Protein AF-A0A7X7SIJ4-F1 (afdb_monomer_lite)

pLDDT: mean 72.09, std 16.84, range [26.33, 94.62]

Foldseek 3Di:
DVVVVVQVVLVVVVVVLVVLQPPVPVPVPPPDPPCDFLLNLCVCVALVNLLVVLLVQCCVVPNRVVSCVLCVQLSVLSVQLVVCVVVVNPVSNVVSVVSNVLSSLVSSCVRCDQVSLVVLLVSLVVSLVVLCVLLVVLVVVVFPCVVLNVLSVVLVVLSPPPDPGSSSSSVSSNVSSVSRVVSRVVSLLRPQLQALVRLLVVLLVVCCVPVNDVRSVVLVVVLVVLVVQLVVCVVVVNPVSNVVSVVVSSLSSLVSSCVRCDLVNLVVSLVSLVVLLVVLVPQPCVVLSVQLVVLSVQLVVCSVVVNSSSSNVSSNVSSVSSSVSSVVVD

Secondary structure (DSSP, 8-state):
-TTHHHHHHHHHHHHHHHHSS--TTTSSS-S---SSSHHHHHGGGSHHHHHHHHHHHHHHHHHHHHHHHHTHHHHHHHHHHHHHHHTT-HHHHHHHHHHHHHHHHHHHHHHH-HHHHHHHHHHHHHHHHHHHHHHHHHHHTT---HHHHHHHHHHHHHHHS---SHHHHHHHHHHHHHHHHHHHHHHHHHS-PPPHHHHHHHHHHHHHHHH-HHHHHHHHHHHHHHHHHHHHHHHTT-HHHHHHHHHHHHHHHHHHHHHHHHHHHHHHHHHHHHHHHHHTTT-S-HHHHHHHHHHHHHHHHHHHTT-HHHHHHHHHHHHHHHHHHHHH--

Structure (mmCIF, N/CA/C/O backbone):
data_AF-A0A7X7SIJ4-F1
#
_entry.id   AF-A0A7X7SIJ4-F1
#
loop_
_atom_site.group_PDB
_atom_site.id
_atom_site.type_symbol
_atom_site.label_atom_id
_atom_site.label_alt_id
_atom_site.label_comp_id
_atom_site.label_asym_id
_atom_site.label_entity_id
_atom_site.label_seq_id
_atom_site.pdbx_PDB_ins_code
_atom_site.Cartn_x
_atom_site.Cartn_y
_atom_site.Cartn_z
_atom_site.occupancy
_atom_site.B_iso_or_equiv
_atom_site.auth_seq_id
_atom_site.auth_comp_id
_atom_site.auth_asym_id
_atom_site.auth_atom_id
_atom_site.pdbx_PDB_model_num
ATOM 1 N N . MET A 1 1 ? 40.123 -22.630 -24.696 1.00 41.38 1 MET A N 1
ATOM 2 C CA . MET A 1 1 ? 40.641 -21.557 -23.807 1.00 41.38 1 MET A CA 1
ATOM 3 C C . MET A 1 1 ? 40.491 -20.128 -24.349 1.00 41.38 1 MET A C 1
ATOM 5 O O . MET A 1 1 ? 40.208 -19.247 -23.551 1.00 41.38 1 MET A O 1
ATOM 9 N N . ARG A 1 2 ? 40.590 -19.868 -25.665 1.00 40.94 2 ARG A N 1
ATOM 10 C CA . ARG A 1 2 ? 40.534 -18.497 -26.232 1.00 40.94 2 ARG A CA 1
ATOM 11 C C . ARG A 1 2 ? 39.147 -17.810 -26.243 1.00 40.94 2 ARG A C 1
ATOM 13 O O . ARG A 1 2 ? 39.093 -16.595 -26.388 1.00 40.94 2 ARG A O 1
ATOM 20 N N . LEU A 1 3 ? 38.041 -18.547 -26.062 1.00 36.03 3 LEU A N 1
ATOM 21 C CA . LEU A 1 3 ? 36.678 -17.976 -26.007 1.00 36.03 3 LEU A CA 1
ATOM 22 C C . LEU A 1 3 ? 36.341 -17.375 -24.625 1.00 36.03 3 LEU A C 1
ATOM 24 O O . LEU A 1 3 ? 35.829 -16.264 -24.538 1.00 36.03 3 LEU A O 1
ATOM 28 N N . ARG A 1 4 ? 36.712 -18.071 -23.536 1.00 33.09 4 ARG A N 1
ATOM 29 C CA . ARG A 1 4 ? 36.513 -17.615 -22.142 1.00 33.09 4 ARG A CA 1
ATOM 30 C C . ARG A 1 4 ? 37.282 -16.323 -21.828 1.00 33.09 4 ARG A C 1
ATOM 32 O O . ARG A 1 4 ? 36.757 -15.466 -21.132 1.00 33.09 4 ARG A O 1
ATOM 39 N N . GLN A 1 5 ? 38.477 -16.150 -22.400 1.00 40.09 5 GLN A N 1
ATOM 40 C CA . GLN A 1 5 ? 39.297 -14.939 -22.230 1.00 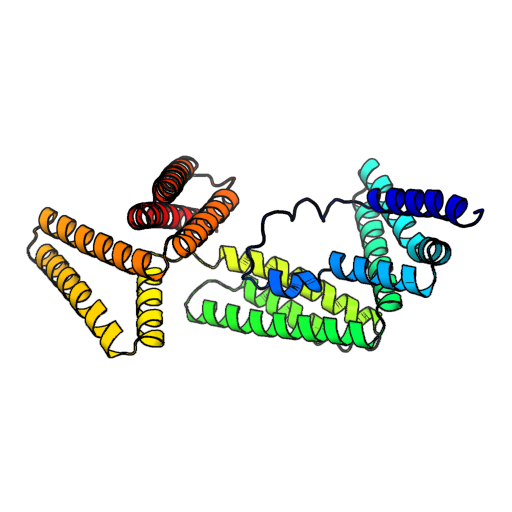40.09 5 GLN A CA 1
ATOM 41 C C . GLN A 1 5 ? 38.761 -13.706 -22.980 1.00 40.09 5 GLN A C 1
ATOM 43 O O . GLN A 1 5 ? 39.117 -12.590 -22.624 1.00 40.09 5 GLN A O 1
ATOM 48 N N . ARG A 1 6 ? 37.897 -13.881 -23.992 1.00 43.50 6 ARG A N 1
ATOM 49 C CA . ARG A 1 6 ? 37.259 -12.766 -24.722 1.00 43.50 6 ARG A CA 1
ATOM 50 C C . ARG A 1 6 ? 35.884 -12.389 -24.167 1.00 43.50 6 ARG A C 1
ATOM 52 O O . ARG A 1 6 ? 35.478 -11.245 -24.312 1.00 43.50 6 ARG A O 1
ATOM 59 N N . LEU A 1 7 ? 35.189 -13.332 -23.527 1.00 38.84 7 LEU A N 1
ATOM 60 C CA . LEU A 1 7 ? 33.866 -13.122 -22.926 1.00 38.84 7 LEU A CA 1
ATOM 61 C C . LEU A 1 7 ? 33.923 -12.343 -21.608 1.00 38.84 7 LEU A C 1
ATOM 63 O O . LEU A 1 7 ? 33.097 -11.467 -21.396 1.00 38.84 7 LEU A O 1
ATOM 67 N N . LEU A 1 8 ? 34.913 -12.616 -20.756 1.00 40.06 8 LEU A N 1
ATOM 68 C CA . LEU A 1 8 ? 35.084 -11.944 -19.461 1.00 40.06 8 LEU A CA 1
ATOM 69 C C . LEU A 1 8 ? 35.227 -10.413 -19.551 1.00 40.06 8 LEU A C 1
ATOM 71 O O . LEU A 1 8 ? 34.481 -9.727 -18.860 1.00 40.06 8 LEU A O 1
ATOM 75 N N . PRO A 1 9 ? 36.100 -9.842 -20.402 1.00 40.56 9 PRO A N 1
ATOM 76 C CA . PRO A 1 9 ? 36.201 -8.388 -20.529 1.00 40.56 9 PRO A CA 1
ATOM 77 C C . PRO A 1 9 ? 34.971 -7.759 -21.202 1.00 40.56 9 PRO A C 1
ATOM 79 O O . PRO A 1 9 ? 34.642 -6.619 -20.907 1.00 40.56 9 PRO A O 1
ATOM 82 N N . LEU A 1 10 ? 34.259 -8.497 -22.063 1.00 38.75 10 LEU A N 1
ATOM 83 C CA . LEU A 1 10 ? 33.016 -8.039 -22.701 1.00 38.75 10 LEU A CA 1
ATOM 84 C C . LEU A 1 10 ? 31.844 -8.017 -21.713 1.00 38.75 10 LEU A C 1
ATOM 86 O O . LEU A 1 10 ? 31.070 -7.069 -21.718 1.00 38.75 10 LEU A O 1
ATOM 90 N N . LEU A 1 11 ? 31.747 -9.022 -20.840 1.00 37.97 11 LEU A N 1
ATOM 91 C CA . LEU A 1 11 ? 30.785 -9.072 -19.739 1.00 37.97 11 LEU A CA 1
ATOM 92 C C . LEU A 1 11 ? 31.112 -8.041 -18.655 1.00 37.97 11 LEU A C 1
ATOM 94 O O . LEU A 1 11 ? 30.198 -7.428 -18.125 1.00 37.97 11 LEU A O 1
ATOM 98 N N . ALA A 1 12 ? 32.394 -7.795 -18.368 1.00 37.69 12 ALA A N 1
ATOM 99 C CA . ALA A 1 12 ? 32.819 -6.741 -17.449 1.00 37.69 12 ALA A CA 1
ATOM 100 C C . ALA A 1 12 ? 32.564 -5.336 -18.022 1.00 37.69 12 ALA A C 1
ATOM 102 O O . ALA A 1 12 ? 32.110 -4.464 -17.295 1.00 37.69 12 ALA A O 1
ATOM 103 N N . ALA A 1 13 ? 32.782 -5.121 -19.324 1.00 38.28 13 ALA A N 1
ATOM 104 C CA . ALA A 1 13 ? 32.437 -3.870 -20.002 1.00 38.28 13 ALA A CA 1
ATOM 105 C C . ALA A 1 13 ? 30.918 -3.680 -20.141 1.00 38.28 13 ALA A C 1
ATOM 107 O O . ALA A 1 13 ? 30.435 -2.556 -20.052 1.00 38.28 13 ALA A O 1
ATOM 108 N N . PHE A 1 14 ? 30.160 -4.767 -20.322 1.00 37.88 14 PHE A N 1
ATOM 109 C CA . PHE A 1 14 ? 28.699 -4.757 -20.287 1.00 37.88 14 PHE A CA 1
ATOM 110 C C . PHE A 1 14 ? 28.188 -4.414 -18.886 1.00 37.88 14 PHE A C 1
ATOM 112 O O . PHE A 1 14 ? 27.374 -3.511 -18.751 1.00 37.88 14 PHE A O 1
ATOM 119 N N . ALA A 1 15 ? 28.716 -5.065 -17.848 1.00 36.91 15 ALA A N 1
ATOM 120 C CA . ALA A 1 15 ? 28.386 -4.790 -16.454 1.00 36.91 15 ALA A CA 1
ATOM 121 C C . ALA A 1 15 ? 28.779 -3.365 -16.040 1.00 36.91 15 ALA A C 1
ATOM 123 O O . ALA A 1 15 ? 27.976 -2.709 -15.399 1.00 36.91 15 ALA A O 1
ATOM 124 N N . ALA A 1 16 ? 29.940 -2.859 -16.472 1.00 36.03 16 ALA A N 1
ATOM 125 C CA . ALA A 1 16 ? 30.371 -1.479 -16.236 1.00 36.03 16 ALA A CA 1
ATOM 126 C C . ALA A 1 16 ? 29.477 -0.459 -16.967 1.00 36.03 16 ALA A C 1
ATOM 128 O O . ALA A 1 16 ? 29.036 0.526 -16.392 1.00 36.03 16 ALA A O 1
ATOM 129 N N . ALA A 1 17 ? 29.115 -0.727 -18.224 1.00 34.91 17 ALA A N 1
ATOM 130 C CA . ALA A 1 17 ? 28.181 0.120 -18.966 1.00 34.91 17 ALA A CA 1
ATOM 131 C C . ALA A 1 17 ? 26.736 0.036 -18.441 1.00 34.91 17 ALA A C 1
ATOM 133 O O . ALA A 1 17 ? 25.960 0.960 -18.671 1.00 34.91 17 ALA A O 1
ATOM 134 N N . CYS A 1 18 ? 26.374 -1.061 -17.764 1.00 32.94 18 CYS A N 1
ATOM 135 C CA . CYS A 1 18 ? 25.087 -1.238 -17.090 1.00 32.94 18 CYS A CA 1
ATOM 136 C C . CYS A 1 18 ? 25.087 -0.689 -15.656 1.00 32.94 18 CYS A C 1
ATOM 138 O O . CYS A 1 18 ? 24.027 -0.299 -15.184 1.00 32.94 18 CYS A O 1
ATOM 140 N N . SER A 1 19 ? 26.241 -0.609 -14.986 1.00 34.31 19 SER A N 1
ATOM 141 C CA . SER A 1 19 ? 26.414 0.119 -13.721 1.00 34.31 19 SER A CA 1
ATOM 142 C C . SER A 1 19 ? 26.524 1.632 -13.928 1.00 34.31 19 SER A C 1
ATOM 144 O O . SER A 1 19 ? 26.305 2.383 -12.988 1.00 34.31 19 SER A O 1
ATOM 146 N N . ASP A 1 20 ? 26.846 2.065 -15.154 1.00 33.62 20 ASP A N 1
ATOM 147 C CA . ASP A 1 20 ? 26.890 3.469 -15.590 1.00 33.62 20 ASP A CA 1
ATOM 148 C C . ASP A 1 20 ? 25.586 3.946 -16.268 1.00 33.62 20 ASP A C 1
ATOM 150 O O . ASP A 1 20 ? 25.494 5.102 -16.707 1.00 33.62 20 ASP A O 1
ATOM 154 N N . LEU A 1 21 ? 24.580 3.069 -16.391 1.00 32.16 21 LEU A N 1
ATOM 155 C CA . LEU A 1 21 ? 23.186 3.500 -16.522 1.00 32.16 21 LEU A CA 1
ATOM 156 C C . LEU A 1 21 ? 22.817 4.186 -15.203 1.00 32.16 21 LEU A C 1
ATOM 158 O O . LEU A 1 21 ? 23.271 3.716 -14.164 1.00 32.16 21 LEU A O 1
ATOM 162 N N . PRO A 1 22 ? 22.037 5.279 -15.208 1.00 31.81 22 PRO A N 1
ATOM 163 C CA . PRO A 1 22 ? 21.640 5.920 -13.965 1.00 31.81 22 PRO A CA 1
ATOM 164 C C . PRO A 1 22 ? 20.982 4.878 -13.052 1.00 31.81 22 PRO A C 1
ATOM 166 O O . PRO A 1 22 ? 19.865 4.428 -13.296 1.00 31.81 22 PRO A O 1
ATOM 169 N N . THR A 1 23 ? 21.700 4.498 -11.996 1.00 33.31 23 THR A N 1
ATOM 170 C CA . THR A 1 23 ? 21.179 3.803 -10.817 1.00 33.31 23 THR A CA 1
ATOM 171 C C . THR A 1 23 ? 20.214 4.694 -10.025 1.00 33.31 23 THR A C 1
ATOM 173 O O . THR A 1 23 ? 19.548 4.220 -9.107 1.00 33.31 23 THR A O 1
ATOM 176 N N . ASP A 1 24 ? 20.028 5.947 -10.451 1.00 31.66 24 ASP A N 1
ATOM 177 C CA . ASP A 1 24 ? 19.045 6.907 -9.948 1.00 31.66 24 ASP A CA 1
ATOM 178 C C . ASP A 1 24 ? 17.610 6.591 -10.399 1.00 31.66 24 ASP A C 1
ATOM 180 O O . ASP A 1 24 ? 16.975 7.388 -11.075 1.00 31.66 24 ASP A O 1
ATOM 184 N N . VAL A 1 25 ? 17.115 5.412 -10.015 1.00 31.23 25 VAL A N 1
ATOM 185 C CA . VAL A 1 25 ? 15.735 5.163 -9.529 1.00 31.23 25 VAL A CA 1
ATOM 186 C C . VAL A 1 25 ? 15.724 3.887 -8.660 1.00 31.23 25 VAL A C 1
ATOM 188 O O . VAL A 1 25 ? 14.848 3.707 -7.819 1.00 31.23 25 VAL A O 1
ATOM 191 N N . ALA A 1 26 ? 16.704 2.988 -8.827 1.00 28.91 26 ALA A N 1
ATOM 192 C CA . ALA A 1 26 ? 16.722 1.692 -8.148 1.00 28.91 26 ALA A CA 1
ATOM 193 C C . ALA A 1 26 ? 17.114 1.771 -6.658 1.00 28.91 26 ALA A C 1
ATOM 195 O O . ALA A 1 26 ? 16.605 0.976 -5.872 1.00 28.91 26 ALA A O 1
ATOM 196 N N . ASP A 1 27 ? 17.934 2.747 -6.250 1.00 26.78 27 ASP A N 1
ATOM 197 C CA . ASP A 1 27 ? 18.495 2.784 -4.886 1.00 26.78 27 ASP A CA 1
ATOM 198 C C . ASP A 1 27 ? 17.770 3.718 -3.897 1.00 26.78 27 ASP A C 1
ATOM 200 O O . ASP A 1 27 ? 18.060 3.690 -2.702 1.00 26.78 27 ASP A O 1
ATOM 204 N N . THR A 1 28 ? 16.758 4.481 -4.324 1.00 26.81 28 THR A N 1
ATOM 205 C CA . THR A 1 28 ? 15.907 5.282 -3.411 1.00 26.81 28 THR A CA 1
ATOM 206 C C . THR A 1 28 ? 14.541 4.663 -3.110 1.00 26.81 28 THR A C 1
ATOM 208 O O . THR A 1 28 ? 13.842 5.145 -2.221 1.00 26.81 28 THR A O 1
ATOM 211 N N . VAL A 1 29 ? 14.181 3.549 -3.757 1.00 29.44 29 VAL A N 1
ATOM 212 C CA . VAL A 1 29 ? 12.958 2.773 -3.444 1.00 29.44 29 VAL A CA 1
ATOM 213 C C . VAL A 1 29 ? 13.276 1.513 -2.619 1.00 29.44 29 VAL A C 1
ATOM 215 O O . VAL A 1 29 ? 12.392 0.748 -2.241 1.00 29.44 29 VAL A O 1
ATOM 218 N N . GLY A 1 30 ? 14.541 1.336 -2.224 1.00 27.05 30 GLY A N 1
ATOM 219 C CA . GLY A 1 30 ? 14.985 0.360 -1.227 1.00 27.05 30 GLY A CA 1
ATOM 220 C C . GLY A 1 30 ? 14.586 0.727 0.207 1.00 27.05 30 GLY A C 1
ATOM 221 O O . GLY A 1 30 ? 15.417 0.705 1.107 1.00 27.05 30 GLY A O 1
ATOM 222 N N . LEU A 1 31 ? 13.321 1.070 0.443 1.00 26.33 31 LEU A N 1
ATOM 223 C CA . LEU A 1 31 ? 12.729 1.097 1.776 1.00 26.33 31 LEU A CA 1
ATOM 224 C C . LEU A 1 31 ? 11.660 0.019 1.800 1.00 26.33 31 LEU A C 1
ATOM 226 O O . LEU A 1 31 ? 10.563 0.240 1.301 1.00 26.33 31 LEU A O 1
ATOM 230 N N . HIS A 1 32 ? 12.044 -1.148 2.329 1.00 29.19 32 HIS A N 1
ATOM 231 C CA . HIS A 1 32 ? 11.192 -2.272 2.721 1.00 29.19 32 HIS A CA 1
ATOM 232 C C . HIS A 1 32 ? 9.709 -2.083 2.377 1.00 29.19 32 HIS A C 1
ATOM 234 O O . HIS A 1 32 ? 8.914 -1.649 3.210 1.00 29.19 32 HIS A O 1
ATOM 240 N N . ALA A 1 33 ? 9.343 -2.427 1.139 1.00 31.83 33 ALA A N 1
ATOM 241 C CA . ALA A 1 33 ? 7.963 -2.731 0.818 1.00 31.83 33 ALA A CA 1
ATOM 242 C C . ALA A 1 33 ? 7.620 -3.984 1.626 1.00 31.83 33 ALA A C 1
ATOM 244 O O . ALA A 1 33 ? 7.992 -5.100 1.268 1.00 31.83 33 ALA A O 1
ATOM 245 N N . THR A 1 34 ? 6.999 -3.777 2.784 1.00 33.38 34 THR A N 1
ATOM 246 C CA . THR A 1 34 ? 6.314 -4.830 3.519 1.00 33.38 34 THR A CA 1
ATOM 247 C C . THR A 1 34 ? 5.429 -5.587 2.532 1.00 33.38 34 THR A C 1
ATOM 249 O O . THR A 1 34 ? 4.756 -4.987 1.696 1.00 33.38 34 THR A O 1
ATOM 252 N N . GLU A 1 35 ? 5.484 -6.915 2.597 1.00 38.94 35 GLU A N 1
ATOM 253 C CA . GLU A 1 35 ? 4.996 -7.898 1.613 1.00 38.94 35 GLU A CA 1
ATOM 254 C C . GLU A 1 35 ? 3.461 -7.907 1.396 1.00 38.94 35 GLU A C 1
ATOM 256 O O . GLU A 1 35 ? 2.878 -8.900 0.973 1.00 38.94 35 GLU A O 1
ATOM 261 N N . THR A 1 36 ? 2.765 -6.810 1.696 1.00 40.72 36 THR A N 1
ATOM 262 C CA . THR A 1 36 ? 1.303 -6.707 1.733 1.00 40.72 36 THR A CA 1
ATOM 263 C C . THR A 1 36 ? 0.840 -5.347 1.180 1.00 40.72 36 THR A C 1
ATOM 265 O O . THR A 1 36 ? 0.464 -4.448 1.921 1.00 40.72 36 THR A O 1
ATOM 268 N N . GLY A 1 37 ? 0.871 -5.165 -0.147 1.00 48.44 37 GLY A N 1
ATOM 269 C CA . GLY A 1 37 ? 0.407 -3.930 -0.809 1.00 48.44 37 GLY A CA 1
ATOM 270 C C . GLY A 1 37 ? 0.210 -4.082 -2.322 1.00 48.44 37 GLY A C 1
ATOM 271 O O . GLY A 1 37 ? 0.669 -5.071 -2.897 1.00 48.44 37 GLY A O 1
ATOM 272 N N . LEU A 1 38 ? -0.458 -3.118 -2.976 1.00 53.22 38 LEU A N 1
ATOM 273 C CA . LEU A 1 38 ? -0.642 -3.128 -4.441 1.00 53.22 38 LEU A CA 1
ATOM 274 C C . LEU A 1 38 ? 0.720 -3.061 -5.148 1.00 53.22 38 LEU A C 1
ATOM 276 O O . LEU A 1 38 ? 0.948 -3.791 -6.109 1.00 53.22 38 LEU A O 1
ATOM 280 N N . SER A 1 39 ? 1.664 -2.294 -4.593 1.00 52.69 39 SER A N 1
ATOM 281 C CA . SER A 1 39 ? 3.040 -2.200 -5.100 1.00 52.69 39 SER A CA 1
ATOM 282 C C . SER A 1 39 ? 3.784 -3.546 -5.053 1.00 52.69 39 SER A C 1
ATOM 284 O O . SER A 1 39 ? 4.469 -3.911 -6.004 1.00 52.69 39 SER A O 1
ATOM 286 N N . ALA A 1 40 ? 3.569 -4.379 -4.025 1.00 58.72 40 ALA A N 1
ATOM 287 C CA . ALA A 1 40 ? 4.184 -5.712 -3.951 1.00 58.72 40 ALA A CA 1
ATOM 288 C C . ALA A 1 40 ? 3.663 -6.672 -5.041 1.00 58.72 40 ALA A C 1
ATOM 290 O O . ALA A 1 40 ? 4.405 -7.536 -5.508 1.00 58.72 40 ALA A O 1
ATOM 291 N N . ARG A 1 41 ? 2.404 -6.511 -5.477 1.00 60.38 41 ARG A N 1
ATOM 292 C CA . ARG A 1 41 ? 1.806 -7.319 -6.557 1.00 60.38 41 ARG A CA 1
ATOM 293 C C . ARG A 1 41 ? 2.300 -6.909 -7.938 1.00 60.38 41 ARG A C 1
ATOM 295 O O . ARG A 1 41 ? 2.357 -7.749 -8.831 1.00 60.38 41 ARG A O 1
ATOM 302 N N . VAL A 1 42 ? 2.663 -5.638 -8.103 1.00 61.34 42 VAL A N 1
ATOM 303 C CA . VAL A 1 42 ? 3.150 -5.088 -9.373 1.00 61.34 42 VAL A CA 1
ATOM 304 C C . VAL A 1 42 ? 4.681 -5.090 -9.453 1.00 61.34 42 VAL A C 1
ATOM 306 O O . VAL A 1 42 ? 5.224 -5.056 -10.549 1.00 61.34 42 VAL A O 1
ATOM 309 N N . ALA A 1 43 ? 5.394 -5.249 -8.333 1.00 61.31 43 ALA A N 1
ATOM 310 C CA . ALA A 1 43 ? 6.858 -5.293 -8.277 1.00 61.31 43 ALA A CA 1
ATOM 311 C C . ALA A 1 43 ? 7.524 -6.286 -9.260 1.00 61.31 43 ALA A C 1
ATOM 313 O O . ALA A 1 43 ? 8.527 -5.910 -9.872 1.00 61.31 43 ALA A O 1
ATOM 314 N N . PRO A 1 44 ? 6.995 -7.508 -9.500 1.00 62.00 44 PRO A N 1
ATOM 315 C CA . PRO A 1 44 ? 7.530 -8.407 -10.531 1.00 62.00 44 PRO A CA 1
ATOM 316 C C . PRO A 1 44 ? 7.380 -7.869 -11.963 1.00 62.00 44 PRO A C 1
ATOM 318 O O . PRO A 1 44 ? 8.129 -8.261 -12.852 1.00 62.00 44 PRO A O 1
ATOM 321 N N . TYR A 1 45 ? 6.425 -6.964 -12.176 1.00 69.69 45 TYR A N 1
ATOM 322 C CA . TYR A 1 45 ? 6.101 -6.324 -13.452 1.00 69.69 45 TYR A CA 1
ATOM 323 C C . TYR A 1 45 ? 6.607 -4.877 -13.526 1.00 69.69 45 TYR A C 1
ATOM 325 O O . TYR A 1 45 ? 6.328 -4.166 -14.491 1.00 69.69 45 TYR A O 1
ATOM 333 N N . ALA A 1 46 ? 7.367 -4.429 -12.523 1.00 69.25 46 ALA A N 1
ATOM 334 C CA . ALA A 1 46 ? 8.004 -3.127 -12.548 1.00 69.25 46 ALA A CA 1
ATOM 335 C C . ALA A 1 46 ? 8.983 -3.049 -13.725 1.00 69.25 46 ALA A C 1
ATOM 337 O O . ALA A 1 46 ? 9.644 -4.033 -14.081 1.00 69.25 46 ALA A O 1
ATOM 338 N N . ARG A 1 47 ? 9.139 -1.849 -14.297 1.00 71.94 47 ARG A N 1
ATOM 339 C CA . ARG A 1 47 ? 9.998 -1.617 -15.471 1.00 71.94 47 ARG A CA 1
ATOM 340 C C . ARG A 1 47 ? 11.411 -2.183 -15.289 1.00 71.94 47 ARG A C 1
ATOM 342 O O . ARG A 1 47 ? 11.964 -2.769 -16.212 1.00 71.94 47 ARG A O 1
ATOM 349 N N . SER A 1 48 ? 11.982 -2.068 -14.090 1.00 67.12 48 SER A N 1
ATOM 350 C CA . SER A 1 48 ? 13.320 -2.578 -13.757 1.00 67.12 48 SER A CA 1
ATOM 351 C C . SER A 1 48 ? 13.405 -4.108 -13.651 1.00 67.12 48 SER A C 1
ATOM 353 O O . SER A 1 48 ? 14.461 -4.686 -13.920 1.00 67.12 48 SER A O 1
ATOM 355 N N . ALA A 1 49 ? 12.325 -4.784 -13.251 1.00 70.81 49 ALA A N 1
ATOM 356 C CA . ALA A 1 49 ? 12.250 -6.242 -13.205 1.00 70.81 49 ALA A CA 1
ATOM 357 C C . ALA A 1 49 ? 12.124 -6.814 -14.622 1.00 70.81 49 ALA A C 1
ATOM 359 O O . ALA A 1 49 ? 12.949 -7.631 -15.030 1.00 70.81 49 ALA A O 1
ATOM 360 N N . LEU A 1 50 ? 11.186 -6.283 -15.410 1.00 75.00 50 LEU A N 1
ATOM 361 C CA . LEU A 1 50 ? 10.968 -6.707 -16.794 1.00 75.00 50 LEU A CA 1
ATOM 362 C C . LEU A 1 50 ? 12.159 -6.383 -17.706 1.00 75.00 50 LEU A C 1
ATOM 364 O O . LEU A 1 50 ? 12.479 -7.153 -18.607 1.00 75.00 50 LEU A O 1
ATOM 368 N N . PHE A 1 51 ? 12.866 -5.278 -17.459 1.00 80.25 51 PHE A N 1
ATOM 369 C CA . PHE A 1 51 ? 14.084 -4.960 -18.203 1.00 80.25 51 PHE A CA 1
ATOM 370 C C . PHE A 1 51 ? 15.227 -5.947 -17.920 1.00 80.25 51 PHE A C 1
ATOM 372 O O . PHE A 1 51 ? 15.964 -6.304 -18.840 1.00 80.25 51 PHE A O 1
ATOM 379 N N . ARG A 1 52 ? 15.364 -6.431 -16.677 1.00 76.44 52 ARG A N 1
ATOM 380 C CA . ARG A 1 52 ? 16.325 -7.499 -16.348 1.00 76.44 52 ARG A CA 1
ATOM 381 C C . ARG A 1 52 ? 15.949 -8.814 -17.020 1.00 76.44 52 ARG A C 1
ATOM 383 O O . ARG A 1 52 ? 16.803 -9.413 -17.662 1.00 76.44 52 ARG A O 1
ATOM 390 N N . GLU A 1 53 ? 14.675 -9.196 -16.956 1.00 81.50 53 GLU A N 1
ATOM 391 C CA . GLU A 1 53 ? 14.152 -10.377 -17.656 1.00 81.50 53 GLU A CA 1
ATOM 392 C C . GLU A 1 53 ? 14.450 -10.309 -19.167 1.00 81.50 53 GLU A C 1
ATOM 394 O O . GLU A 1 53 ? 14.966 -11.262 -19.748 1.00 81.50 53 GLU A O 1
ATOM 399 N N . ALA A 1 54 ? 14.229 -9.147 -19.790 1.00 82.19 54 ALA A N 1
ATOM 400 C CA . ALA A 1 54 ? 14.544 -8.897 -21.196 1.00 82.19 54 ALA A CA 1
ATOM 401 C C . ALA A 1 54 ? 16.049 -9.013 -21.515 1.00 82.19 54 ALA A C 1
ATOM 403 O O . ALA A 1 54 ? 16.430 -9.584 -22.540 1.00 82.19 54 ALA A O 1
ATOM 404 N N . ILE A 1 55 ? 16.920 -8.484 -20.646 1.00 80.69 55 ILE A N 1
ATOM 405 C CA . ILE A 1 55 ? 18.376 -8.636 -20.778 1.00 80.69 55 ILE A CA 1
ATOM 406 C C . ILE A 1 55 ? 18.765 -10.113 -20.728 1.00 80.69 55 ILE A C 1
ATOM 408 O O . ILE A 1 55 ? 19.510 -10.565 -21.598 1.00 80.69 55 ILE A O 1
ATOM 412 N N . ASP A 1 56 ? 18.254 -10.858 -19.750 1.00 78.75 56 ASP A N 1
ATOM 413 C CA . ASP A 1 56 ? 18.584 -12.269 -19.553 1.00 78.75 56 ASP A CA 1
ATOM 414 C C . ASP A 1 56 ? 18.099 -13.129 -20.728 1.00 78.75 56 ASP A C 1
ATOM 416 O O . ASP A 1 56 ? 18.843 -13.981 -21.224 1.00 78.75 56 ASP A O 1
ATOM 420 N N . ALA A 1 57 ? 16.901 -12.846 -21.249 1.00 84.38 57 ALA A N 1
ATOM 421 C CA . ALA A 1 57 ? 16.351 -13.509 -22.427 1.00 84.38 57 ALA A CA 1
ATOM 422 C C . ALA A 1 57 ? 17.239 -13.310 -23.668 1.00 84.38 57 ALA A C 1
ATOM 424 O O . ALA A 1 57 ? 17.615 -14.279 -24.334 1.00 84.38 57 ALA A O 1
ATOM 425 N N . VAL A 1 58 ? 17.655 -12.071 -23.956 1.00 84.00 58 VAL A N 1
ATOM 426 C CA . VAL A 1 58 ? 18.530 -11.772 -25.105 1.00 84.00 58 VAL A CA 1
ATOM 427 C C . VAL A 1 58 ? 19.952 -12.294 -24.878 1.00 84.00 58 VAL A C 1
ATOM 429 O O . VAL A 1 58 ? 20.576 -12.795 -25.815 1.00 84.00 58 VAL A O 1
ATOM 432 N N . MET A 1 59 ? 20.472 -12.237 -23.646 1.00 81.00 59 MET A N 1
ATOM 433 C CA . MET A 1 59 ? 21.755 -12.854 -23.288 1.00 81.00 59 MET A CA 1
ATOM 434 C C . MET A 1 59 ? 21.764 -14.348 -23.601 1.00 81.00 59 MET A C 1
ATOM 436 O O . MET A 1 59 ? 22.745 -14.843 -24.159 1.00 81.00 59 MET A O 1
ATOM 440 N N . ALA A 1 60 ? 20.690 -15.056 -23.249 1.00 83.12 60 ALA A N 1
ATOM 441 C CA . ALA A 1 60 ? 20.560 -16.488 -23.473 1.00 83.12 60 ALA A CA 1
ATOM 442 C C . ALA A 1 60 ? 20.355 -16.835 -24.958 1.00 83.12 60 ALA A C 1
ATOM 444 O O . ALA A 1 60 ? 20.954 -17.793 -25.444 1.00 83.12 60 ALA A O 1
ATOM 445 N N . ALA A 1 61 ? 19.542 -16.056 -25.678 1.00 88.69 61 ALA A N 1
ATOM 446 C CA . ALA A 1 61 ? 19.173 -16.344 -27.065 1.00 88.69 61 ALA A CA 1
ATOM 447 C C . ALA A 1 61 ? 20.229 -15.902 -28.095 1.00 88.69 61 ALA A C 1
ATOM 449 O O . ALA A 1 61 ? 20.508 -16.620 -29.053 1.00 88.69 61 ALA A O 1
ATOM 450 N N . GLU A 1 62 ? 20.821 -14.720 -27.915 1.00 87.00 62 GLU A N 1
ATOM 451 C CA . GLU A 1 62 ? 21.660 -14.060 -28.928 1.00 87.00 62 GLU A CA 1
ATOM 452 C C . GLU A 1 62 ? 23.103 -13.817 -28.463 1.00 87.00 62 GLU A C 1
ATOM 454 O O . GLU A 1 62 ? 24.002 -13.547 -29.267 1.00 87.00 62 GLU A O 1
ATOM 459 N N . GLY A 1 63 ? 23.351 -13.925 -27.160 1.00 82.69 63 GLY A N 1
ATOM 460 C CA . GLY A 1 63 ? 24.665 -13.720 -26.576 1.00 82.69 63 GLY A CA 1
ATOM 461 C C . GLY A 1 63 ? 25.089 -12.245 -26.456 1.00 82.69 63 GLY A C 1
ATOM 462 O O . GLY A 1 63 ? 24.445 -11.317 -26.956 1.00 82.69 63 GLY A O 1
ATOM 463 N N . PRO A 1 64 ? 26.236 -11.997 -25.799 1.00 75.81 64 PRO A N 1
ATOM 464 C CA . PRO A 1 64 ? 26.610 -10.667 -25.311 1.00 75.81 64 PRO A CA 1
ATOM 465 C C . PRO A 1 64 ? 26.907 -9.643 -26.410 1.00 75.81 64 PRO A C 1
ATOM 467 O O . PRO A 1 64 ? 26.708 -8.447 -26.216 1.00 75.81 64 PRO A O 1
ATOM 470 N N . GLN A 1 65 ? 27.394 -10.081 -27.576 1.00 78.94 65 GLN A N 1
ATOM 471 C CA . GLN A 1 65 ? 27.725 -9.161 -28.671 1.00 78.94 65 GLN A CA 1
ATOM 472 C C . GLN A 1 65 ? 26.473 -8.551 -29.303 1.00 78.94 65 GLN A C 1
ATOM 474 O O . GLN A 1 65 ? 26.459 -7.360 -29.622 1.00 78.94 65 GLN A O 1
ATOM 479 N N . LEU A 1 66 ? 25.430 -9.361 -29.490 1.00 80.19 66 LEU A N 1
ATOM 480 C CA . LEU A 1 66 ? 24.160 -8.901 -30.035 1.00 80.19 66 LEU A CA 1
ATOM 481 C C . LEU A 1 66 ? 23.392 -8.082 -29.000 1.00 80.19 66 LEU A C 1
ATOM 483 O O . LEU A 1 66 ? 22.917 -7.000 -29.344 1.00 80.19 66 LEU A O 1
ATOM 487 N N . LEU A 1 67 ? 23.400 -8.487 -27.726 1.00 77.62 67 LEU A N 1
ATOM 488 C CA . LEU A 1 67 ? 22.851 -7.661 -26.650 1.00 77.62 67 LEU A CA 1
ATOM 489 C C . LEU A 1 67 ? 23.498 -6.269 -26.597 1.00 77.62 67 LEU A C 1
ATOM 491 O O . LEU A 1 67 ? 22.796 -5.263 -26.509 1.00 77.62 67 LEU A O 1
ATOM 495 N N . TRP A 1 68 ? 24.830 -6.187 -26.693 1.00 80.00 68 TRP A N 1
ATOM 496 C CA . TRP A 1 68 ? 25.546 -4.908 -26.698 1.00 80.00 68 TRP A CA 1
ATOM 497 C C . TRP A 1 68 ? 25.114 -3.991 -27.845 1.00 80.00 68 TRP A C 1
ATOM 499 O O . TRP A 1 68 ? 24.992 -2.777 -27.666 1.00 80.00 68 TRP A O 1
ATOM 509 N N . ARG A 1 69 ? 24.884 -4.561 -29.033 1.00 83.00 69 ARG A N 1
ATOM 510 C CA . ARG A 1 69 ? 24.395 -3.808 -30.194 1.00 83.00 69 ARG A CA 1
ATOM 511 C C . ARG A 1 69 ? 22.958 -3.343 -29.984 1.00 83.00 69 ARG A C 1
ATOM 513 O O . ARG A 1 69 ? 22.670 -2.178 -30.232 1.00 83.00 69 ARG A O 1
ATOM 520 N N . ARG A 1 70 ? 22.081 -4.216 -29.484 1.00 82.62 70 ARG A N 1
ATOM 521 C CA . ARG A 1 70 ? 20.660 -3.903 -29.264 1.00 82.62 70 ARG A CA 1
ATOM 522 C C . ARG A 1 70 ? 20.431 -2.864 -28.174 1.00 82.62 70 ARG A C 1
ATOM 524 O O . ARG A 1 70 ? 19.534 -2.046 -28.302 1.00 82.62 70 ARG A O 1
ATOM 531 N N . THR A 1 71 ? 21.276 -2.841 -27.148 1.00 84.88 71 THR A N 1
ATOM 532 C CA . THR A 1 71 ? 21.218 -1.835 -26.076 1.00 84.88 71 THR A CA 1
ATOM 533 C C . THR A 1 71 ? 22.028 -0.571 -26.389 1.00 84.88 71 THR A C 1
ATOM 535 O O . THR A 1 71 ? 22.131 0.320 -25.547 1.00 84.88 71 THR A O 1
ATOM 538 N N . ALA A 1 72 ? 22.610 -0.439 -27.589 1.00 83.81 72 ALA A N 1
ATOM 539 C CA . ALA A 1 72 ? 23.350 0.765 -27.975 1.00 83.81 72 ALA A CA 1
ATOM 540 C C . ALA A 1 72 ? 22.511 2.058 -27.895 1.00 83.81 72 ALA A C 1
ATOM 542 O O . ALA A 1 72 ? 23.024 3.024 -27.327 1.00 83.81 72 ALA A O 1
ATOM 543 N N . PRO A 1 73 ? 21.240 2.097 -28.353 1.00 86.06 73 PRO A N 1
ATOM 544 C CA . PRO A 1 73 ? 20.399 3.288 -28.214 1.00 86.06 73 PRO A CA 1
ATOM 545 C C . PRO A 1 73 ? 20.217 3.718 -26.753 1.00 86.06 73 PRO A C 1
ATOM 547 O O . PRO A 1 73 ? 20.368 4.894 -26.435 1.00 86.06 73 PRO A O 1
ATOM 550 N N . LEU A 1 74 ? 20.004 2.765 -25.836 1.00 83.69 74 LEU A N 1
ATOM 551 C CA . LEU A 1 74 ? 19.853 3.045 -24.402 1.00 83.69 74 LEU A CA 1
ATOM 552 C C . LEU A 1 74 ? 21.072 3.765 -23.838 1.00 83.69 74 LEU A C 1
ATOM 554 O O . LEU A 1 74 ? 20.931 4.793 -23.179 1.00 83.69 74 LEU A O 1
ATOM 558 N N . ARG A 1 75 ? 22.267 3.256 -24.158 1.00 83.75 75 ARG A N 1
ATOM 559 C CA . ARG A 1 75 ? 23.541 3.828 -23.711 1.00 83.75 75 ARG A CA 1
ATOM 560 C C . ARG A 1 75 ? 23.758 5.235 -24.264 1.00 83.75 75 ARG A C 1
ATOM 562 O O . ARG A 1 75 ? 24.218 6.107 -23.528 1.00 83.75 75 ARG A O 1
ATOM 569 N N . VAL A 1 76 ? 23.400 5.468 -25.529 1.00 85.00 76 VAL A N 1
ATOM 570 C CA . VAL A 1 76 ? 23.478 6.796 -26.160 1.00 85.00 76 VAL A CA 1
ATOM 571 C C . VAL A 1 76 ? 22.550 7.780 -25.450 1.00 85.00 76 VAL A C 1
ATOM 573 O O . VAL A 1 76 ? 23.014 8.829 -25.010 1.00 85.00 76 VAL A O 1
ATOM 576 N N . HIS A 1 77 ? 21.276 7.433 -25.259 1.00 82.56 77 HIS A N 1
ATOM 577 C CA . HIS A 1 77 ? 20.308 8.330 -24.623 1.00 82.56 77 HIS A CA 1
ATOM 578 C C . HIS A 1 77 ? 20.643 8.613 -23.152 1.00 82.56 77 HIS A C 1
ATOM 580 O O . HIS A 1 77 ? 20.565 9.764 -22.725 1.00 82.56 77 HIS A O 1
ATOM 586 N N . SER A 1 78 ? 21.124 7.621 -22.393 1.00 75.69 78 SER A N 1
ATOM 587 C CA . SER A 1 78 ? 21.600 7.841 -21.018 1.00 75.69 78 SER A CA 1
ATOM 588 C C . SER A 1 78 ? 22.832 8.751 -20.956 1.00 75.69 78 SER A C 1
ATOM 590 O O . SER A 1 78 ? 22.971 9.546 -20.028 1.00 75.69 78 SER A O 1
ATOM 592 N N . ALA A 1 79 ? 23.746 8.664 -21.927 1.00 77.44 79 ALA A N 1
ATOM 593 C CA . ALA A 1 79 ? 24.878 9.587 -22.017 1.00 77.44 79 ALA A CA 1
ATOM 594 C C . ALA A 1 79 ? 24.420 11.010 -22.381 1.00 77.44 79 ALA A C 1
ATOM 596 O O . ALA A 1 79 ? 24.901 11.979 -21.795 1.00 77.44 79 ALA A O 1
ATOM 597 N N . SER A 1 80 ? 23.456 11.143 -23.298 1.00 78.62 80 SER A N 1
ATOM 598 C CA . SER A 1 80 ? 22.865 12.433 -23.671 1.00 78.62 80 SER A CA 1
ATOM 599 C C . SER A 1 80 ? 22.140 13.106 -22.504 1.00 78.62 80 SER A C 1
ATOM 601 O O . SER A 1 80 ? 22.335 14.302 -22.299 1.00 78.62 80 SER A O 1
ATOM 603 N N . ALA A 1 81 ? 21.374 12.350 -21.710 1.00 71.38 81 ALA A N 1
ATOM 604 C CA . ALA A 1 81 ? 20.690 12.863 -20.523 1.00 71.38 81 ALA A CA 1
ATOM 605 C C . ALA A 1 81 ? 21.690 13.403 -19.488 1.00 71.38 81 ALA A C 1
ATOM 607 O O . ALA A 1 81 ? 21.565 14.544 -19.048 1.00 71.38 81 ALA A O 1
ATOM 608 N N . ARG A 1 82 ? 22.754 12.643 -19.189 1.00 75.44 82 ARG 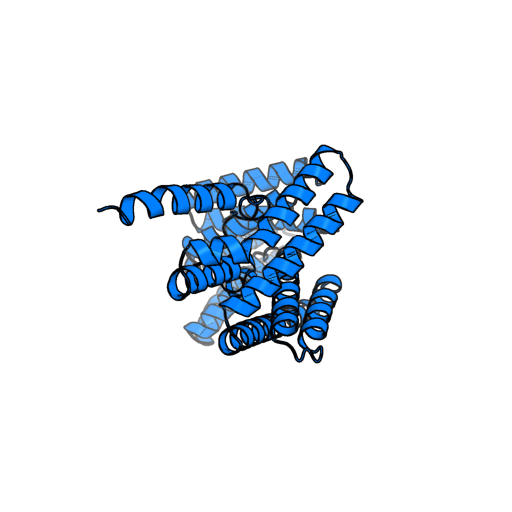A N 1
ATOM 609 C CA . ARG A 1 82 ? 23.827 13.080 -18.277 1.00 75.44 82 ARG A CA 1
ATOM 610 C C . ARG A 1 82 ? 24.564 14.319 -18.780 1.00 75.44 82 ARG A C 1
ATOM 612 O O . ARG A 1 82 ? 24.847 15.228 -18.008 1.00 75.44 82 ARG A O 1
ATOM 619 N N . ALA A 1 83 ? 24.860 14.381 -20.077 1.00 80.81 83 ALA A N 1
ATOM 620 C CA . ALA A 1 83 ? 25.510 15.547 -20.670 1.00 80.81 83 ALA A CA 1
ATOM 621 C C . ALA A 1 83 ? 24.618 16.799 -20.614 1.00 80.81 83 ALA A C 1
ATOM 623 O O . ALA A 1 83 ? 25.120 17.902 -20.413 1.00 80.81 83 ALA A O 1
ATOM 624 N N . ALA A 1 84 ? 23.303 16.647 -20.789 1.00 76.00 84 ALA A N 1
ATOM 625 C CA . ALA A 1 84 ? 22.345 17.736 -20.628 1.00 76.00 84 ALA A CA 1
ATOM 626 C C . ALA A 1 84 ? 22.238 18.193 -19.164 1.00 76.00 84 ALA A C 1
ATOM 628 O O . ALA A 1 84 ? 22.345 19.390 -18.900 1.00 76.00 84 ALA A O 1
ATOM 629 N N . GLN A 1 85 ? 22.158 17.251 -18.220 1.00 79.38 85 GLN A N 1
ATOM 630 C CA . GLN A 1 85 ? 22.154 17.524 -16.781 1.00 79.38 85 GLN A CA 1
ATOM 631 C C . GLN A 1 85 ? 23.419 18.275 -16.336 1.00 79.38 85 GLN A C 1
ATOM 633 O O . GLN A 1 85 ? 23.326 19.289 -15.651 1.00 79.38 85 GLN A O 1
ATOM 638 N N . ALA A 1 86 ? 24.603 17.843 -16.787 1.00 81.50 86 ALA A N 1
ATOM 639 C CA . ALA A 1 86 ? 25.875 18.504 -16.481 1.00 81.50 86 ALA A CA 1
ATOM 640 C C . ALA A 1 86 ? 25.957 19.946 -17.016 1.00 81.50 86 ALA A C 1
ATOM 642 O O . ALA A 1 86 ? 26.714 20.761 -16.493 1.00 81.50 86 ALA A O 1
ATOM 643 N N . ARG A 1 87 ? 25.175 20.267 -18.054 1.00 90.31 87 ARG A N 1
ATOM 644 C CA . ARG A 1 87 ? 25.055 21.616 -18.627 1.00 90.31 87 ARG A CA 1
ATOM 645 C C . ARG A 1 87 ? 23.902 22.431 -18.030 1.00 90.31 87 ARG A C 1
ATOM 647 O O . ARG A 1 87 ? 23.751 23.589 -18.404 1.00 90.31 87 ARG A O 1
ATOM 654 N N . GLY A 1 88 ? 23.097 21.851 -17.138 1.00 80.12 88 GLY A N 1
ATOM 655 C CA . GLY A 1 88 ? 21.902 22.491 -16.584 1.0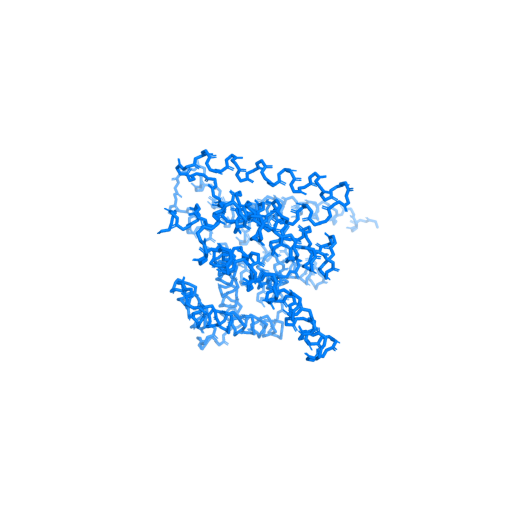0 80.12 88 GLY A CA 1
ATOM 656 C C . GLY A 1 88 ? 20.756 22.671 -17.590 1.00 80.12 88 GLY A C 1
ATOM 657 O O . GLY A 1 88 ? 19.865 23.482 -17.352 1.00 80.12 88 GLY A O 1
ATOM 658 N N . ASP A 1 89 ? 20.765 21.942 -18.710 1.00 91.06 89 ASP A N 1
ATOM 659 C CA . ASP A 1 89 ? 19.718 22.017 -19.734 1.00 91.06 89 ASP A CA 1
ATOM 660 C C . ASP A 1 89 ? 18.613 20.993 -19.446 1.00 91.06 89 ASP A C 1
ATOM 662 O O . ASP A 1 89 ? 18.653 19.843 -19.896 1.00 91.06 89 ASP A O 1
ATOM 666 N N . SER A 1 90 ? 17.612 21.422 -18.675 1.00 75.19 90 SER A N 1
ATOM 667 C CA . SER A 1 90 ? 16.488 20.578 -18.258 1.00 75.19 90 SER A CA 1
ATOM 668 C C . SER A 1 90 ? 15.620 20.103 -19.427 1.00 75.19 90 SER A C 1
ATOM 670 O O . SER A 1 90 ? 15.063 19.008 -19.372 1.00 75.19 90 SER A O 1
ATOM 672 N N . THR A 1 91 ? 15.527 20.879 -20.511 1.00 88.00 91 THR A N 1
ATOM 673 C CA . THR A 1 91 ? 14.711 20.508 -21.678 1.00 88.00 91 THR A CA 1
ATOM 674 C C . THR A 1 91 ? 15.386 19.389 -22.459 1.00 88.00 91 THR A C 1
ATOM 676 O O . THR A 1 91 ? 14.752 18.379 -22.774 1.00 88.00 91 THR A O 1
ATOM 679 N N . ALA A 1 92 ? 16.689 19.523 -22.720 1.00 79.25 92 ALA A N 1
ATOM 680 C CA . ALA A 1 92 ? 17.459 18.472 -23.375 1.00 79.25 92 ALA A CA 1
ATOM 681 C C . ALA A 1 92 ? 17.565 17.208 -22.508 1.00 79.25 92 ALA A C 1
ATOM 683 O O . ALA A 1 92 ? 17.542 16.098 -23.043 1.00 79.25 92 ALA A O 1
ATOM 684 N N . GLN A 1 93 ? 17.635 17.360 -21.181 1.00 76.19 93 GLN A N 1
ATOM 685 C CA . GLN A 1 93 ? 17.630 16.233 -20.252 1.00 76.19 93 GLN A CA 1
ATOM 686 C C . GLN A 1 93 ? 16.321 15.440 -20.354 1.00 76.19 93 GLN A C 1
ATOM 688 O O . GLN A 1 93 ? 16.359 14.239 -20.616 1.00 76.19 93 GLN A O 1
ATOM 693 N N . LEU A 1 94 ? 15.167 16.105 -20.227 1.00 75.12 94 LEU A N 1
ATOM 694 C CA . LEU A 1 94 ? 13.855 15.453 -20.307 1.00 75.12 94 LEU A CA 1
ATOM 695 C C . LEU A 1 94 ? 13.620 14.783 -21.667 1.00 75.12 94 LEU A C 1
ATOM 697 O O . LEU A 1 94 ? 13.072 13.681 -21.730 1.00 75.12 94 LEU A O 1
ATOM 701 N N . ALA A 1 95 ? 14.062 15.415 -22.757 1.00 82.69 95 ALA A N 1
ATOM 702 C CA . ALA A 1 95 ? 13.981 14.828 -24.091 1.00 82.69 95 ALA A CA 1
ATOM 703 C C . ALA A 1 95 ? 14.820 13.542 -24.199 1.00 82.69 95 ALA A C 1
ATOM 705 O O . ALA A 1 95 ? 14.329 12.525 -24.688 1.00 82.69 95 ALA A O 1
ATOM 706 N N . ALA A 1 96 ? 16.058 13.553 -23.698 1.00 75.44 96 ALA A N 1
ATOM 707 C CA . ALA A 1 96 ? 16.925 12.378 -23.710 1.00 75.44 96 ALA A CA 1
ATOM 708 C C . ALA A 1 96 ? 16.395 11.245 -22.814 1.00 75.44 96 ALA A C 1
ATOM 710 O O . ALA A 1 96 ? 16.444 10.080 -23.205 1.00 75.44 96 ALA A O 1
ATOM 711 N N . GLU A 1 97 ? 15.838 11.568 -21.645 1.00 76.88 97 GLU A N 1
ATOM 712 C CA . GLU A 1 97 ? 15.182 10.592 -20.769 1.00 76.88 97 GLU A CA 1
ATOM 713 C C . GLU A 1 97 ? 13.946 9.970 -21.421 1.00 76.88 97 GLU A C 1
ATOM 715 O O . GLU A 1 97 ? 13.719 8.768 -21.286 1.00 76.88 97 GLU A O 1
ATOM 720 N N . ARG A 1 98 ? 13.157 10.758 -22.161 1.00 82.38 98 ARG A N 1
ATOM 721 C CA . ARG A 1 98 ? 12.021 10.239 -22.927 1.00 82.38 98 ARG A CA 1
ATOM 722 C C . ARG A 1 98 ? 12.484 9.250 -23.996 1.00 82.38 98 ARG A C 1
ATOM 724 O O . A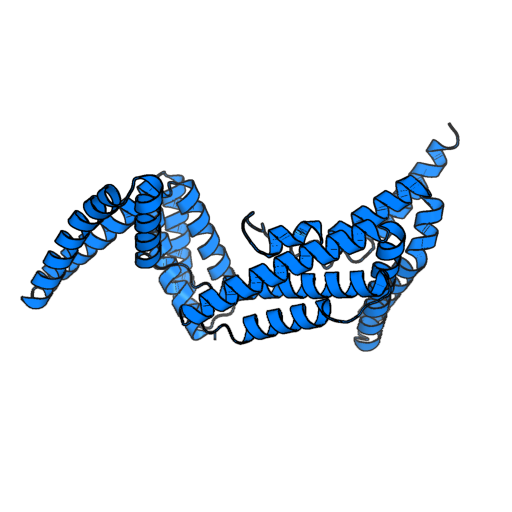RG A 1 98 ? 11.976 8.134 -24.036 1.00 82.38 98 ARG A O 1
ATOM 731 N N . MET A 1 99 ? 13.486 9.619 -24.794 1.00 83.12 99 MET A N 1
ATOM 732 C CA . MET A 1 99 ? 14.050 8.721 -25.810 1.00 83.12 99 MET A CA 1
ATOM 733 C C . MET A 1 99 ? 14.638 7.448 -25.188 1.00 83.12 99 MET A C 1
ATOM 735 O O . MET A 1 99 ? 14.512 6.364 -25.753 1.00 83.12 99 MET A O 1
ATOM 739 N N . HIS A 1 100 ? 15.247 7.554 -24.003 1.00 84.31 100 HIS A N 1
ATOM 740 C CA . HIS A 1 100 ? 15.726 6.393 -23.258 1.00 84.31 100 HIS A CA 1
ATOM 741 C C . HIS A 1 100 ? 14.577 5.452 -22.874 1.00 84.31 100 HIS A C 1
ATOM 743 O O . HIS A 1 100 ? 14.684 4.248 -23.101 1.00 84.31 100 HIS A O 1
ATOM 749 N N . ARG A 1 101 ? 13.470 5.985 -22.338 1.00 81.25 101 ARG A N 1
ATOM 750 C CA . ARG A 1 101 ? 12.289 5.186 -21.968 1.00 81.25 101 ARG A CA 1
ATOM 751 C C . ARG A 1 101 ? 11.668 4.504 -23.185 1.00 81.25 101 ARG A C 1
ATOM 753 O O . ARG A 1 101 ? 11.428 3.304 -23.135 1.00 81.25 101 ARG A O 1
ATOM 760 N N . GLU A 1 102 ? 11.476 5.227 -24.286 1.00 85.62 102 GLU A N 1
ATOM 761 C CA . GLU A 1 102 ? 10.925 4.671 -25.531 1.00 85.62 102 GLU A CA 1
ATOM 762 C C . GLU A 1 102 ? 11.810 3.534 -26.076 1.00 85.62 102 GLU A C 1
ATOM 764 O O . GLU A 1 102 ? 11.322 2.443 -26.381 1.00 85.62 102 GLU A O 1
ATOM 769 N N . ALA A 1 103 ? 13.132 3.735 -26.108 1.00 85.38 103 ALA A N 1
ATOM 770 C CA . ALA A 1 103 ? 14.078 2.693 -26.503 1.00 85.38 103 ALA A CA 1
ATOM 771 C C . ALA A 1 103 ? 14.067 1.486 -25.544 1.00 85.38 103 ALA A C 1
ATOM 773 O O . ALA A 1 103 ? 14.283 0.351 -25.977 1.00 85.38 103 ALA A O 1
ATOM 774 N N . GLN A 1 104 ? 13.815 1.708 -24.251 1.00 86.25 104 GLN A N 1
ATOM 775 C CA . GLN A 1 104 ? 13.772 0.651 -23.240 1.00 86.25 104 GLN A CA 1
ATOM 776 C C . GLN A 1 104 ? 12.546 -0.237 -23.426 1.00 86.25 104 GLN A C 1
ATOM 778 O O . GLN A 1 104 ? 12.685 -1.460 -23.455 1.00 86.25 104 GLN A O 1
ATOM 783 N N . VAL A 1 105 ? 11.373 0.367 -23.626 1.00 87.75 105 VAL A N 1
ATOM 784 C CA . VAL A 1 105 ? 10.135 -0.368 -23.912 1.00 87.75 105 VAL A CA 1
ATOM 785 C C . VAL A 1 105 ? 10.257 -1.125 -25.232 1.00 87.75 105 VAL A C 1
ATOM 787 O O . VAL A 1 105 ? 9.921 -2.305 -25.282 1.00 87.75 105 VAL A O 1
ATOM 790 N N . GLY A 1 106 ? 10.823 -0.505 -26.273 1.00 88.38 106 GLY A N 1
ATOM 791 C CA . GLY A 1 106 ? 11.070 -1.177 -27.551 1.00 88.38 106 GLY A CA 1
ATOM 792 C C . GLY A 1 106 ? 11.984 -2.402 -27.420 1.00 88.38 106 GLY A C 1
ATOM 793 O O . GLY A 1 106 ? 11.701 -3.454 -27.993 1.00 88.38 106 GLY A O 1
ATOM 794 N N . PHE A 1 107 ? 13.052 -2.303 -26.622 1.00 88.38 107 PHE A N 1
ATOM 795 C CA . PHE A 1 107 ? 13.926 -3.443 -26.331 1.00 88.38 107 PHE A CA 1
ATOM 796 C C . PHE A 1 107 ? 13.204 -4.546 -25.545 1.00 88.38 107 PHE A C 1
ATOM 798 O O . PHE A 1 107 ? 13.343 -5.723 -25.876 1.00 88.38 107 PHE A O 1
ATOM 805 N N . MET A 1 108 ? 12.425 -4.182 -24.526 1.00 87.12 108 MET A N 1
ATOM 806 C CA . MET A 1 108 ? 11.665 -5.147 -23.730 1.00 87.12 108 MET A CA 1
ATOM 807 C C . MET A 1 108 ? 10.605 -5.865 -24.564 1.00 87.12 108 MET A C 1
ATOM 809 O O . MET A 1 108 ? 10.501 -7.083 -24.482 1.00 87.12 108 MET A O 1
ATOM 813 N N . ALA A 1 109 ? 9.866 -5.138 -25.401 1.00 90.38 109 ALA A N 1
ATOM 814 C CA . ALA A 1 109 ? 8.854 -5.726 -26.269 1.00 90.38 109 ALA A CA 1
ATOM 815 C C . ALA A 1 109 ? 9.470 -6.741 -27.244 1.00 90.38 109 ALA A C 1
ATOM 817 O O . ALA A 1 109 ? 8.937 -7.829 -27.436 1.00 90.38 109 ALA A O 1
ATOM 818 N N . TYR A 1 110 ? 10.643 -6.415 -27.797 1.00 90.00 110 TYR A N 1
ATOM 819 C CA . TYR A 1 110 ? 11.416 -7.344 -28.618 1.00 90.00 110 TYR A CA 1
ATOM 820 C C . TYR A 1 110 ? 11.825 -8.614 -27.852 1.00 90.00 110 TYR A C 1
ATOM 822 O O . TYR A 1 110 ? 11.730 -9.715 -28.385 1.00 90.00 110 TYR A O 1
ATOM 830 N N . ALA A 1 111 ? 12.320 -8.457 -26.624 1.00 89.50 111 ALA A N 1
ATOM 831 C CA . ALA A 1 111 ? 12.938 -9.536 -25.860 1.00 89.50 111 ALA A CA 1
ATOM 832 C C . ALA A 1 111 ? 11.936 -10.480 -25.177 1.00 89.50 111 ALA A C 1
ATOM 834 O O . ALA A 1 111 ? 12.196 -11.677 -25.086 1.00 89.50 111 ALA A O 1
ATOM 835 N N . LEU A 1 112 ? 10.824 -9.942 -24.668 1.00 88.44 112 LEU A N 1
ATOM 836 C CA . LEU A 1 112 ? 9.835 -10.694 -23.888 1.00 88.44 112 LEU A CA 1
ATOM 837 C C . LEU A 1 112 ? 8.875 -11.488 -24.786 1.00 88.44 112 LEU A C 1
ATOM 839 O O . LEU A 1 112 ? 8.434 -12.573 -24.409 1.00 88.44 112 LEU A O 1
ATOM 843 N N . GLY A 1 113 ? 8.580 -10.963 -25.978 1.00 89.25 113 GLY A N 1
ATOM 844 C CA . GLY A 1 113 ? 7.615 -11.544 -26.906 1.00 89.25 113 GLY A CA 1
ATOM 845 C C . GLY A 1 113 ? 6.156 -11.383 -26.464 1.00 89.25 113 GLY A C 1
ATOM 846 O O . GLY A 1 113 ? 5.843 -11.132 -25.298 1.00 89.25 113 GLY A O 1
ATOM 847 N N . ASP A 1 114 ? 5.249 -11.547 -27.425 1.00 89.56 114 ASP A N 1
ATOM 848 C CA . ASP A 1 114 ? 3.836 -11.166 -27.304 1.00 89.56 114 ASP A CA 1
ATOM 849 C C . ASP A 1 114 ? 3.121 -11.845 -26.128 1.00 89.56 114 ASP A C 1
ATOM 851 O O . ASP A 1 114 ? 2.467 -11.178 -25.333 1.00 89.56 114 ASP A O 1
ATOM 855 N N . ALA A 1 115 ? 3.321 -13.154 -25.937 1.00 88.50 115 ALA A N 1
ATOM 856 C CA . ALA A 1 115 ? 2.655 -13.903 -24.868 1.00 88.50 115 ALA A CA 1
ATOM 857 C C . ALA A 1 115 ? 3.008 -13.389 -23.460 1.00 88.50 115 ALA A C 1
ATOM 859 O O . ALA A 1 115 ? 2.157 -13.368 -22.571 1.00 88.50 115 ALA A O 1
ATOM 860 N N . ARG A 1 116 ? 4.261 -12.967 -23.244 1.00 89.62 116 ARG A N 1
ATOM 861 C CA . ARG A 1 116 ? 4.695 -12.417 -21.955 1.00 89.62 116 ARG A CA 1
ATOM 862 C C . ARG A 1 116 ? 4.199 -10.987 -21.766 1.00 89.62 116 ARG A C 1
ATOM 864 O O . ARG A 1 116 ? 3.848 -10.615 -20.651 1.00 89.62 116 ARG A O 1
ATOM 871 N N . ILE A 1 117 ? 4.139 -10.204 -22.840 1.00 90.19 117 ILE A N 1
ATOM 872 C CA . ILE A 1 117 ? 3.571 -8.850 -22.828 1.00 90.19 117 ILE A CA 1
ATOM 873 C C . ILE A 1 117 ? 2.079 -8.895 -22.479 1.00 90.19 117 ILE A C 1
ATOM 875 O O . ILE A 1 117 ? 1.629 -8.127 -21.627 1.00 90.19 117 ILE A O 1
ATOM 879 N N . ASP A 1 118 ? 1.333 -9.827 -23.071 1.00 88.62 118 ASP A N 1
ATOM 880 C CA . ASP A 1 118 ? -0.086 -10.034 -22.778 1.00 88.62 118 ASP A CA 1
ATOM 881 C C . ASP A 1 118 ? -0.317 -10.431 -21.316 1.00 88.62 118 ASP A C 1
ATOM 883 O O . ASP A 1 118 ? -1.228 -9.900 -20.674 1.00 88.62 118 ASP A O 1
ATOM 887 N N . ASP A 1 119 ? 0.525 -11.315 -20.767 1.00 88.00 119 ASP A N 1
ATOM 888 C CA . ASP A 1 119 ? 0.492 -11.684 -19.349 1.00 88.00 119 ASP A CA 1
ATOM 889 C C . ASP A 1 119 ? 0.752 -10.466 -18.452 1.00 88.00 119 ASP A C 1
ATOM 891 O O . ASP A 1 119 ? -0.070 -10.160 -17.591 1.00 88.00 119 ASP A O 1
ATOM 895 N N . VAL A 1 120 ? 1.809 -9.685 -18.705 1.00 86.44 120 VAL A N 1
ATOM 896 C CA . VAL A 1 120 ? 2.083 -8.438 -17.964 1.00 86.44 120 VAL A CA 1
ATOM 897 C C . VAL A 1 120 ? 0.871 -7.502 -18.001 1.00 86.44 120 VAL A C 1
ATOM 899 O O . VAL A 1 120 ? 0.400 -7.051 -16.955 1.00 86.44 120 VAL A O 1
ATOM 902 N N . ALA A 1 121 ? 0.311 -7.248 -19.185 1.00 88.56 121 ALA A N 1
ATOM 903 C CA . ALA A 1 121 ? -0.853 -6.382 -19.341 1.00 88.56 121 ALA A CA 1
ATOM 904 C C . ALA A 1 121 ? -2.100 -6.935 -18.634 1.00 88.56 121 ALA A C 1
ATOM 906 O O . ALA A 1 121 ? -2.930 -6.167 -18.142 1.00 88.56 121 ALA A O 1
ATOM 907 N N . HIS A 1 122 ? -2.274 -8.257 -18.588 1.00 87.31 122 HIS A N 1
ATOM 908 C CA . HIS A 1 122 ? -3.352 -8.898 -17.840 1.00 87.31 122 HIS A CA 1
ATOM 909 C C . HIS A 1 122 ? -3.174 -8.719 -16.326 1.00 87.31 122 HIS A C 1
ATOM 911 O O . HIS A 1 122 ? -4.113 -8.321 -15.636 1.00 87.31 122 HIS A O 1
ATOM 917 N N . GLN A 1 123 ? -1.965 -8.937 -15.811 1.00 83.69 123 GLN A N 1
ATOM 918 C CA . GLN A 1 123 ? -1.655 -8.799 -14.387 1.00 83.69 123 GLN A CA 1
ATOM 919 C C . GLN A 1 123 ? -1.819 -7.354 -13.908 1.00 83.69 123 GLN A C 1
ATOM 921 O O . GLN A 1 123 ? -2.437 -7.113 -12.869 1.00 83.69 123 GLN A O 1
ATOM 926 N N . VAL A 1 124 ? -1.358 -6.379 -14.698 1.00 85.62 124 VAL A N 1
ATOM 927 C CA . VAL A 1 124 ? -1.558 -4.955 -14.393 1.00 85.62 124 VAL A CA 1
ATOM 928 C C . VAL A 1 124 ? -3.049 -4.596 -14.397 1.00 85.62 124 VAL A C 1
ATOM 930 O O . VAL A 1 124 ? -3.513 -3.936 -13.470 1.00 85.62 124 VAL A O 1
ATOM 933 N N . ARG A 1 125 ? -3.845 -5.088 -15.360 1.00 86.19 125 ARG A N 1
ATOM 934 C CA . ARG A 1 125 ? -5.312 -4.889 -15.370 1.00 86.19 125 ARG A CA 1
ATOM 935 C C . ARG A 1 125 ? -6.002 -5.458 -14.129 1.00 86.19 125 ARG A C 1
ATOM 937 O O . ARG A 1 125 ? -6.897 -4.811 -13.577 1.00 86.19 125 ARG A O 1
ATOM 944 N N . ASN A 1 126 ? -5.581 -6.634 -13.666 1.00 83.38 126 ASN A N 1
ATOM 945 C CA . ASN A 1 126 ? -6.100 -7.224 -12.432 1.00 83.38 126 ASN A CA 1
ATOM 946 C C . ASN A 1 126 ? -5.758 -6.350 -11.215 1.00 83.38 126 ASN A C 1
ATOM 948 O O . ASN A 1 126 ? -6.632 -6.087 -10.388 1.00 83.38 126 ASN A O 1
ATOM 952 N N . ALA A 1 127 ? -4.528 -5.832 -11.141 1.00 79.88 127 ALA A N 1
ATOM 953 C CA . ALA A 1 127 ? -4.103 -4.937 -10.067 1.00 79.88 127 ALA A CA 1
ATOM 954 C C . ALA A 1 127 ? -4.858 -3.592 -10.077 1.00 79.88 127 ALA A C 1
ATOM 956 O O . ALA A 1 127 ? -5.270 -3.121 -9.018 1.00 79.88 127 ALA A O 1
ATOM 957 N N . VAL A 1 128 ? -5.122 -3.003 -11.252 1.00 85.94 128 VAL A N 1
ATOM 958 C CA . VAL A 1 128 ? -5.972 -1.799 -11.382 1.00 85.94 128 VAL A CA 1
ATOM 959 C C . VAL A 1 128 ? -7.407 -2.075 -10.928 1.00 85.94 128 VAL A C 1
ATOM 961 O O . VAL A 1 128 ? -7.992 -1.274 -10.199 1.00 85.94 128 VAL A O 1
ATOM 964 N N . SER A 1 129 ? -7.964 -3.233 -11.286 1.00 81.56 129 SER A N 1
ATOM 965 C CA . SER A 1 129 ? -9.315 -3.624 -10.858 1.00 81.56 129 SER A CA 1
ATOM 966 C C . SER A 1 129 ? -9.417 -3.760 -9.336 1.00 81.56 129 SER A C 1
ATOM 968 O O . SER A 1 129 ? -10.385 -3.304 -8.729 1.00 81.56 129 SER A O 1
ATOM 970 N N . GLU A 1 130 ? -8.407 -4.349 -8.698 1.00 76.31 130 GLU A N 1
ATOM 971 C CA . GLU A 1 130 ? -8.329 -4.448 -7.239 1.00 76.31 130 GLU A CA 1
ATOM 972 C C . GLU A 1 130 ? -8.157 -3.077 -6.571 1.00 76.31 130 GLU A C 1
ATOM 974 O O . GLU A 1 130 ? -8.836 -2.769 -5.589 1.00 76.31 130 GLU A O 1
ATOM 979 N N . ALA A 1 131 ? -7.287 -2.234 -7.126 1.00 75.56 131 ALA A N 1
ATOM 980 C CA . ALA A 1 131 ? -7.096 -0.862 -6.684 1.00 75.56 131 ALA A CA 1
ATOM 981 C C . ALA A 1 131 ? -8.407 -0.060 -6.709 1.00 75.56 131 ALA A C 1
ATOM 983 O O . ALA A 1 131 ? -8.708 0.641 -5.740 1.00 75.56 131 ALA A O 1
ATOM 984 N N . ARG A 1 132 ? -9.225 -0.218 -7.759 1.00 81.94 132 ARG A N 1
ATOM 985 C CA . ARG A 1 132 ? -10.561 0.387 -7.838 1.00 81.94 132 ARG A CA 1
ATOM 986 C C . ARG A 1 132 ? -11.453 -0.054 -6.685 1.00 81.94 132 ARG A C 1
ATOM 988 O O . ARG A 1 132 ? -12.002 0.793 -5.987 1.00 81.94 132 ARG A O 1
ATOM 995 N N . VAL A 1 133 ? -11.554 -1.365 -6.451 1.00 73.62 133 VAL A N 1
ATOM 996 C CA . VAL A 1 133 ? -12.361 -1.918 -5.348 1.00 73.62 133 VAL A CA 1
ATOM 997 C C . VAL A 1 133 ? -11.919 -1.334 -4.003 1.00 73.62 133 VAL A C 1
ATOM 999 O O . VAL A 1 133 ? -12.762 -0.967 -3.185 1.00 73.62 133 VAL A O 1
ATOM 1002 N N . ARG A 1 134 ? -10.606 -1.192 -3.777 1.00 72.31 134 ARG A N 1
ATOM 1003 C CA . ARG A 1 134 ? -10.061 -0.604 -2.544 1.00 72.31 134 ARG A CA 1
ATOM 1004 C C . ARG A 1 134 ? -10.393 0.884 -2.407 1.00 72.31 134 ARG A C 1
ATOM 1006 O O . ARG A 1 134 ? -10.820 1.312 -1.337 1.00 72.31 134 ARG A O 1
ATOM 1013 N N . VAL A 1 135 ? -10.247 1.667 -3.477 1.00 68.44 135 VAL A N 1
ATOM 1014 C CA . VAL A 1 135 ? -10.612 3.095 -3.493 1.00 68.44 135 VAL A CA 1
ATOM 1015 C C . VAL A 1 135 ? -12.110 3.292 -3.243 1.00 68.44 135 VAL A C 1
ATOM 1017 O O . VAL A 1 135 ? -12.484 4.162 -2.457 1.00 68.44 135 VAL A O 1
ATOM 1020 N N . ASP A 1 136 ? -12.968 2.473 -3.851 1.00 68.69 136 ASP A N 1
ATOM 1021 C CA . ASP A 1 136 ? -14.417 2.540 -3.646 1.00 68.69 136 ASP A CA 1
ATOM 1022 C C . ASP A 1 136 ? -14.817 2.168 -2.213 1.00 68.69 136 ASP A C 1
ATOM 1024 O O . ASP A 1 136 ? -15.685 2.820 -1.631 1.00 68.69 136 ASP A O 1
ATOM 1028 N N . ALA A 1 137 ? -14.150 1.183 -1.604 1.00 57.31 137 ALA A N 1
ATOM 1029 C CA . ALA A 1 137 ? -14.361 0.838 -0.199 1.00 57.31 137 ALA A CA 1
ATOM 1030 C C . ALA A 1 137 ? -13.989 2.000 0.740 1.00 57.31 137 ALA A C 1
ATOM 1032 O O . ALA A 1 137 ? -14.764 2.346 1.633 1.00 57.31 137 ALA A O 1
ATOM 1033 N N . LEU A 1 138 ? -12.848 2.656 0.504 1.00 57.56 138 LEU A N 1
ATOM 1034 C CA . LEU A 1 138 ? -12.430 3.835 1.269 1.00 57.56 138 LEU A CA 1
ATOM 1035 C C . LEU A 1 138 ? -13.380 5.025 1.056 1.00 57.56 138 LEU A C 1
ATOM 1037 O O . LEU A 1 138 ? -13.711 5.731 2.009 1.00 57.56 138 LEU A O 1
ATOM 1041 N N . ARG A 1 139 ? -13.882 5.222 -0.169 1.00 59.00 139 ARG A N 1
ATOM 1042 C CA . ARG A 1 139 ? -14.918 6.224 -0.459 1.00 59.00 139 ARG A CA 1
ATOM 1043 C C . ARG A 1 139 ? -16.195 5.952 0.332 1.00 59.00 139 ARG A C 1
ATOM 1045 O O . ARG A 1 139 ? -16.740 6.871 0.935 1.00 59.00 139 ARG A O 1
ATOM 1052 N N . ALA A 1 140 ? -16.667 4.705 0.337 1.00 48.12 140 ALA A N 1
ATOM 1053 C CA . ALA A 1 140 ? -17.867 4.297 1.067 1.00 48.12 140 ALA A CA 1
ATOM 1054 C C . ALA A 1 140 ? -17.708 4.456 2.589 1.00 48.12 140 ALA A C 1
ATOM 1056 O O . ALA A 1 140 ? -18.677 4.766 3.277 1.00 48.12 140 ALA A O 1
ATOM 1057 N N . ALA A 1 141 ? -16.484 4.305 3.100 1.00 46.19 141 ALA A N 1
ATOM 1058 C CA . ALA A 1 141 ? -16.128 4.584 4.490 1.00 46.19 141 ALA A CA 1
ATOM 1059 C C . ALA A 1 141 ? -15.983 6.090 4.812 1.00 46.19 141 ALA A C 1
ATOM 1061 O O . ALA A 1 141 ? -15.749 6.448 5.964 1.00 46.19 141 ALA A O 1
ATOM 1062 N N . GLY A 1 142 ? -16.163 6.984 3.832 1.00 40.81 142 GLY A N 1
ATOM 1063 C CA . GLY A 1 142 ? -16.167 8.437 4.031 1.00 40.81 142 GLY A CA 1
ATOM 1064 C C . GLY A 1 142 ? -14.798 9.113 3.916 1.00 40.81 142 GLY A C 1
ATOM 1065 O O . GLY A 1 142 ? -14.679 10.292 4.250 1.00 40.81 142 GLY A O 1
ATOM 1066 N N . HIS A 1 143 ? -13.766 8.414 3.433 1.00 48.78 143 HIS A N 1
ATOM 1067 C CA . HIS A 1 143 ? -12.444 9.006 3.213 1.00 48.78 143 HIS A CA 1
ATOM 1068 C C . HIS A 1 143 ? -12.411 9.884 1.951 1.00 48.78 143 HIS A C 1
ATOM 1070 O O . HIS A 1 143 ? -13.023 9.563 0.926 1.00 48.78 143 HIS A O 1
ATOM 1076 N N . ASN A 1 144 ? -11.635 10.976 1.984 1.00 53.75 144 ASN A N 1
ATOM 1077 C CA . ASN A 1 144 ? -11.385 11.793 0.795 1.00 53.75 144 ASN A CA 1
ATOM 1078 C C . ASN A 1 144 ? -10.391 11.088 -0.142 1.00 53.75 144 ASN A C 1
ATOM 1080 O O . ASN A 1 144 ? -9.178 11.245 -0.034 1.00 53.75 144 ASN A O 1
ATOM 1084 N N . VAL A 1 145 ? -10.930 10.326 -1.091 1.00 64.75 145 VAL A N 1
ATOM 1085 C CA . VAL A 1 145 ? -10.164 9.556 -2.084 1.00 64.75 145 VAL A CA 1
ATOM 1086 C C . VAL A 1 145 ? -10.203 10.168 -3.487 1.00 64.75 145 VAL A C 1
ATOM 1088 O O . VAL A 1 145 ? -9.957 9.476 -4.469 1.00 64.75 145 VAL A O 1
ATOM 1091 N N . THR A 1 146 ? -10.518 11.460 -3.623 1.00 67.75 146 THR A N 1
ATOM 1092 C CA . THR A 1 146 ? -10.722 12.111 -4.935 1.00 67.75 146 THR A CA 1
ATOM 1093 C C . THR A 1 146 ? -9.514 11.944 -5.863 1.00 67.75 146 THR A C 1
ATOM 1095 O O . THR A 1 146 ? -9.657 11.536 -7.014 1.00 67.75 146 THR A O 1
ATOM 1098 N N . ARG A 1 147 ? -8.305 12.174 -5.336 1.00 64.88 147 ARG A N 1
ATOM 1099 C CA . ARG A 1 147 ? -7.046 12.014 -6.079 1.00 64.88 147 ARG A CA 1
ATOM 1100 C C . ARG A 1 147 ? -6.737 10.550 -6.410 1.00 64.88 147 ARG A C 1
ATOM 1102 O O . ARG A 1 147 ? -6.275 10.262 -7.506 1.00 64.88 147 ARG A O 1
ATOM 1109 N N . ALA A 1 148 ? -7.007 9.636 -5.479 1.00 68.38 148 ALA A N 1
ATOM 1110 C CA . ALA A 1 148 ? -6.810 8.201 -5.679 1.00 68.38 148 ALA A CA 1
ATOM 1111 C C . ALA A 1 148 ? -7.744 7.653 -6.772 1.00 68.38 148 ALA A C 1
ATOM 1113 O O . ALA A 1 148 ? -7.314 6.900 -7.637 1.00 68.38 148 ALA A O 1
ATOM 1114 N N . ALA A 1 149 ? -9.002 8.096 -6.787 1.00 72.81 149 ALA A N 1
ATOM 1115 C CA . ALA A 1 149 ? -9.972 7.714 -7.805 1.00 72.81 149 ALA A CA 1
ATOM 1116 C C . ALA A 1 149 ? -9.618 8.236 -9.203 1.00 72.81 149 ALA A C 1
ATOM 1118 O O . ALA A 1 149 ? -9.776 7.496 -10.168 1.00 72.81 149 ALA A O 1
ATOM 1119 N N . ALA A 1 150 ? -9.109 9.468 -9.308 1.00 76.81 150 ALA A N 1
ATOM 1120 C CA . ALA A 1 150 ? -8.628 10.004 -10.581 1.00 76.81 150 ALA A CA 1
ATOM 1121 C C . ALA A 1 150 ? -7.472 9.159 -11.146 1.00 76.81 150 ALA A C 1
ATOM 1123 O O . ALA A 1 150 ? -7.498 8.791 -12.312 1.00 76.81 150 ALA A O 1
ATOM 1124 N N . LEU A 1 151 ? -6.512 8.761 -10.302 1.00 79.31 151 LEU A N 1
ATOM 1125 C CA . LEU A 1 151 ? -5.394 7.910 -10.723 1.00 79.31 151 LEU A CA 1
ATOM 1126 C C . LEU A 1 151 ? -5.837 6.508 -11.159 1.00 79.31 151 LEU A C 1
ATOM 1128 O O . LEU A 1 151 ? -5.322 5.987 -12.143 1.00 79.31 151 LEU A O 1
ATOM 1132 N N . VAL A 1 152 ? -6.800 5.897 -10.458 1.00 87.19 152 VAL A N 1
ATOM 1133 C CA . VAL A 1 152 ? -7.393 4.624 -10.903 1.00 87.19 152 VAL A CA 1
ATOM 1134 C C . VAL A 1 152 ? -8.028 4.790 -12.283 1.00 87.19 152 VAL A C 1
ATOM 1136 O O . VAL A 1 152 ? -7.783 3.970 -13.162 1.00 87.19 152 VAL A O 1
ATOM 1139 N N . GLN A 1 153 ? -8.789 5.865 -12.494 1.00 89.19 153 GLN A N 1
ATOM 1140 C CA . GLN A 1 153 ? -9.431 6.140 -13.776 1.00 89.19 153 GLN A CA 1
ATOM 1141 C C . GLN A 1 153 ? -8.409 6.374 -14.901 1.00 89.19 153 GLN A C 1
ATOM 1143 O O . GLN A 1 153 ? -8.579 5.830 -15.990 1.00 89.19 153 GLN A O 1
ATOM 1148 N N . ASP A 1 154 ? -7.331 7.120 -14.644 1.00 87.19 154 ASP A N 1
ATOM 1149 C CA . ASP A 1 154 ? -6.244 7.328 -15.610 1.00 87.19 154 ASP A CA 1
ATOM 1150 C C . ASP A 1 154 ? -5.604 5.990 -16.023 1.00 87.19 154 ASP A C 1
ATOM 1152 O O . ASP A 1 154 ? -5.403 5.734 -17.212 1.00 87.19 154 ASP A O 1
ATOM 1156 N N . ALA A 1 155 ? -5.346 5.098 -15.058 1.00 87.31 155 ALA A N 1
ATOM 1157 C CA . ALA A 1 155 ? -4.809 3.764 -15.329 1.00 87.31 155 ALA A CA 1
ATOM 1158 C C . ALA A 1 155 ? -5.790 2.883 -16.127 1.00 87.31 155 ALA A C 1
ATOM 1160 O O . ALA A 1 155 ? -5.377 2.173 -17.043 1.00 87.31 155 ALA A O 1
ATOM 1161 N N . GLU A 1 156 ? -7.090 2.940 -15.825 1.00 90.19 156 GLU A N 1
ATOM 1162 C CA . GLU A 1 156 ? -8.121 2.229 -16.592 1.00 90.19 156 GLU A CA 1
ATOM 1163 C C . GLU A 1 156 ? -8.202 2.721 -18.042 1.00 90.19 156 GLU A C 1
ATOM 1165 O O . GLU A 1 156 ? -8.301 1.904 -18.957 1.00 90.19 156 GLU A O 1
ATOM 1170 N N . VAL A 1 157 ? -8.118 4.036 -18.268 1.00 89.94 157 VAL A N 1
ATOM 1171 C CA . VAL A 1 157 ? -8.137 4.631 -19.614 1.00 89.94 157 VAL A CA 1
ATOM 1172 C C . VAL A 1 157 ? -6.915 4.199 -20.424 1.00 89.94 157 VAL A C 1
ATOM 1174 O O . VAL A 1 157 ? -7.071 3.808 -21.583 1.00 89.94 157 VAL A O 1
ATOM 1177 N N . LEU A 1 158 ? -5.722 4.210 -19.821 1.00 87.69 158 LEU A N 1
ATOM 1178 C CA . LEU A 1 158 ? -4.492 3.745 -20.473 1.00 87.69 158 LEU A CA 1
ATOM 1179 C C . LEU A 1 158 ? -4.605 2.285 -20.927 1.00 87.69 158 LEU A C 1
ATOM 1181 O O . LEU A 1 158 ? -4.241 1.957 -22.054 1.00 87.69 158 LEU A O 1
ATOM 1185 N N . LEU A 1 159 ? -5.155 1.417 -20.074 1.00 86.06 159 LEU A N 1
ATOM 1186 C CA . LEU A 1 159 ? -5.287 -0.017 -20.351 1.00 86.06 159 LEU A CA 1
ATOM 1187 C C . LEU A 1 159 ? -6.474 -0.365 -21.264 1.00 86.06 159 LEU A C 1
ATOM 1189 O O . LEU A 1 159 ? -6.505 -1.460 -21.826 1.00 86.06 159 LEU A O 1
ATOM 1193 N N . ALA A 1 160 ? -7.455 0.531 -21.397 1.00 82.81 160 ALA A N 1
ATOM 1194 C CA . ALA A 1 160 ? -8.593 0.382 -22.304 1.00 82.81 160 ALA A CA 1
ATOM 1195 C C . ALA A 1 160 ? -8.293 0.865 -23.734 1.00 82.81 160 ALA A C 1
ATOM 1197 O O . ALA A 1 160 ? -9.038 0.530 -24.659 1.00 82.81 160 ALA A O 1
ATOM 1198 N N . GLY A 1 161 ? -7.230 1.654 -23.925 1.00 67.31 161 GLY A N 1
ATOM 1199 C CA . GLY A 1 161 ? -6.792 2.112 -25.241 1.00 67.31 161 GLY A CA 1
ATOM 1200 C C . GLY A 1 161 ? -6.544 0.933 -26.186 1.00 67.31 161 GLY A C 1
ATOM 1201 O O . GLY A 1 161 ? -5.898 -0.040 -25.812 1.00 67.31 161 GLY A O 1
ATOM 1202 N N . GLY A 1 162 ? -7.064 1.014 -27.417 1.00 59.44 162 GLY A N 1
ATOM 1203 C CA . GLY A 1 162 ? -6.971 -0.028 -28.452 1.00 59.44 162 GLY A CA 1
ATOM 1204 C C . GLY A 1 162 ? -5.568 -0.210 -29.043 1.00 59.44 162 GLY A C 1
ATOM 1205 O O . GLY A 1 162 ? -5.409 -0.202 -30.263 1.00 59.44 162 GLY A O 1
ATOM 1206 N N . ALA A 1 163 ? -4.552 -0.327 -28.188 1.00 70.94 163 ALA A N 1
ATOM 1207 C CA . ALA A 1 163 ? -3.187 -0.648 -28.563 1.00 70.94 163 ALA A CA 1
ATOM 1208 C C . ALA A 1 163 ? -3.175 -1.971 -29.340 1.00 70.94 163 ALA A C 1
ATOM 1210 O O . ALA A 1 163 ? -3.630 -3.003 -28.851 1.00 70.94 163 ALA A O 1
ATOM 1211 N N . SER A 1 164 ? -2.692 -1.918 -30.580 1.00 69.81 164 SER A N 1
ATOM 1212 C CA . SER A 1 164 ? -2.657 -3.073 -31.489 1.00 69.81 164 SER A CA 1
ATOM 1213 C C . SER A 1 164 ? -1.254 -3.647 -31.660 1.00 69.81 164 SER A C 1
ATOM 1215 O O . SER A 1 164 ? -1.113 -4.755 -32.170 1.00 69.81 164 SER A O 1
ATOM 1217 N N . GLN A 1 165 ? -0.220 -2.916 -31.228 1.00 85.12 165 GLN A N 1
ATOM 1218 C CA . GLN A 1 165 ? 1.164 -3.370 -31.279 1.00 85.12 165 GLN A CA 1
ATOM 1219 C C . GLN A 1 165 ? 1.665 -3.762 -29.880 1.00 85.12 165 GLN A C 1
ATOM 1221 O O . GLN A 1 165 ? 1.365 -3.058 -28.913 1.00 85.12 165 GLN A O 1
ATOM 1226 N N . PRO A 1 166 ? 2.487 -4.822 -29.753 1.00 83.50 166 PRO A N 1
ATOM 1227 C CA . PRO A 1 166 ? 3.015 -5.274 -28.461 1.00 83.50 166 PRO A CA 1
ATOM 1228 C C . PRO A 1 166 ? 3.785 -4.194 -27.685 1.00 83.50 166 PRO A C 1
ATOM 1230 O O . PRO A 1 166 ? 3.730 -4.143 -26.459 1.00 83.50 166 PRO A O 1
ATOM 1233 N N . VAL A 1 167 ? 4.476 -3.293 -28.392 1.00 87.31 167 VAL A N 1
ATOM 1234 C CA . VAL A 1 167 ? 5.192 -2.155 -27.787 1.00 87.31 167 VAL A CA 1
ATOM 1235 C C . VAL A 1 167 ? 4.222 -1.195 -27.095 1.00 87.31 167 VAL A C 1
ATOM 1237 O O . VAL A 1 167 ? 4.481 -0.784 -25.966 1.00 87.31 167 VAL A O 1
ATOM 1240 N N . ASP A 1 168 ? 3.099 -0.876 -27.740 1.00 88.44 168 ASP A N 1
ATOM 1241 C CA . ASP A 1 168 ? 2.087 0.037 -27.199 1.00 88.44 168 ASP A CA 1
ATOM 1242 C C . ASP A 1 168 ? 1.382 -0.586 -25.986 1.00 88.44 168 ASP A C 1
ATOM 1244 O O . ASP A 1 168 ? 1.183 0.082 -24.971 1.00 88.44 168 ASP A O 1
ATOM 1248 N N . VAL A 1 169 ? 1.072 -1.889 -26.059 1.00 87.88 169 VAL A N 1
ATOM 1249 C CA . VAL A 1 169 ? 0.480 -2.657 -24.949 1.00 87.88 169 VAL A CA 1
ATOM 1250 C C . VAL A 1 169 ? 1.415 -2.666 -2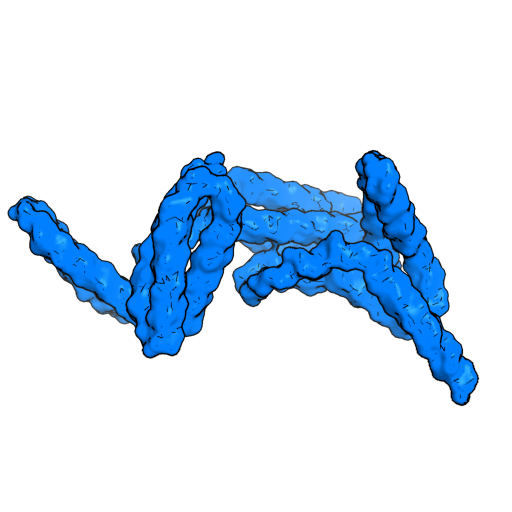3.739 1.00 87.88 169 VAL A C 1
ATOM 1252 O O . VAL A 1 169 ? 0.988 -2.382 -22.618 1.00 87.88 169 VAL A O 1
ATOM 1255 N N . LEU A 1 170 ? 2.703 -2.945 -23.957 1.00 88.94 170 LEU A N 1
ATOM 1256 C CA . LEU A 1 170 ? 3.704 -2.945 -22.894 1.00 88.94 170 LEU A CA 1
ATOM 1257 C C . LEU A 1 170 ? 3.919 -1.541 -22.313 1.00 88.94 170 LEU A C 1
ATOM 1259 O O . LEU A 1 170 ? 4.034 -1.404 -21.097 1.00 88.94 170 LEU A O 1
ATOM 1263 N N . SER A 1 171 ? 3.942 -0.499 -23.150 1.00 90.12 171 SER A N 1
ATOM 1264 C CA . SER A 1 171 ? 4.064 0.892 -22.694 1.00 90.12 171 SER A CA 1
ATOM 1265 C C . SER A 1 171 ? 2.904 1.273 -21.775 1.00 90.12 171 SER A C 1
ATOM 1267 O O . SER A 1 171 ? 3.138 1.731 -20.658 1.00 90.12 171 SER A O 1
ATOM 1269 N N . ALA A 1 172 ? 1.665 1.001 -22.195 1.00 89.00 172 ALA A N 1
ATOM 1270 C CA . ALA A 1 172 ? 0.470 1.280 -21.401 1.00 89.00 172 ALA A CA 1
ATOM 1271 C C . ALA A 1 172 ? 0.467 0.506 -20.073 1.00 89.00 172 ALA A C 1
ATOM 1273 O O . ALA A 1 172 ? 0.143 1.068 -19.027 1.00 89.00 172 ALA A O 1
ATOM 1274 N N . ALA A 1 173 ? 0.883 -0.766 -20.089 1.00 87.31 173 ALA A N 1
ATOM 1275 C CA . ALA A 1 173 ? 0.994 -1.576 -18.878 1.00 87.31 173 ALA A CA 1
ATOM 1276 C C . ALA A 1 173 ? 2.037 -1.018 -17.894 1.00 87.31 173 ALA A C 1
ATOM 1278 O O . ALA A 1 173 ? 1.779 -0.961 -16.692 1.00 87.31 173 ALA A O 1
ATOM 1279 N N . LEU A 1 174 ? 3.191 -0.565 -18.388 1.00 86.88 174 LEU A N 1
ATOM 1280 C CA . LEU A 1 174 ? 4.230 0.043 -17.553 1.00 86.88 174 LEU A CA 1
ATOM 1281 C C . LEU A 1 174 ? 3.807 1.405 -16.994 1.00 86.88 174 LEU A C 1
ATOM 1283 O O . LEU A 1 174 ? 4.113 1.709 -15.846 1.00 86.88 174 LEU A O 1
ATOM 1287 N N . GLU A 1 175 ? 3.112 2.228 -17.778 1.00 87.00 175 GLU A N 1
ATOM 1288 C CA . GLU A 1 175 ? 2.585 3.512 -17.304 1.00 87.00 175 GLU A CA 1
ATOM 1289 C C . GLU A 1 175 ? 1.492 3.319 -16.246 1.00 87.00 175 GLU A C 1
ATOM 1291 O O . GLU A 1 175 ? 1.502 3.992 -15.215 1.00 87.00 175 GLU A O 1
ATOM 1296 N N . ALA A 1 176 ? 0.594 2.352 -16.443 1.00 86.12 176 ALA A N 1
ATOM 1297 C CA . ALA A 1 176 ? -0.402 1.990 -15.442 1.00 86.12 176 ALA A CA 1
ATOM 1298 C C . ALA A 1 176 ? 0.241 1.415 -14.165 1.00 86.12 176 ALA A C 1
ATOM 1300 O O . ALA A 1 176 ? -0.210 1.727 -13.064 1.00 86.12 176 ALA A O 1
ATOM 1301 N N . ALA A 1 177 ? 1.321 0.635 -14.284 1.00 80.81 177 ALA A N 1
ATOM 1302 C CA . ALA A 1 177 ? 2.102 0.170 -13.137 1.00 80.81 177 ALA A CA 1
ATOM 1303 C C . ALA A 1 177 ? 2.731 1.337 -12.350 1.00 80.81 177 ALA A C 1
ATOM 1305 O O . ALA A 1 177 ? 2.597 1.385 -11.128 1.00 80.81 177 ALA A O 1
ATOM 1306 N N . ASP A 1 178 ? 3.325 2.320 -13.036 1.00 80.75 178 ASP A N 1
ATOM 1307 C CA . ASP A 1 178 ? 3.872 3.529 -12.398 1.00 80.75 178 ASP A CA 1
ATOM 1308 C C . ASP A 1 178 ? 2.768 4.325 -11.660 1.00 80.75 178 ASP A C 1
ATOM 1310 O O . ASP A 1 178 ? 3.002 4.903 -10.593 1.00 80.75 178 ASP A O 1
ATOM 1314 N N . ILE A 1 179 ? 1.545 4.362 -12.208 1.00 81.12 179 ILE A N 1
ATOM 1315 C CA . ILE A 1 179 ? 0.379 4.975 -11.550 1.00 81.12 179 ILE A CA 1
ATOM 1316 C C . ILE A 1 179 ? -0.038 4.181 -10.309 1.00 81.12 179 ILE A C 1
ATOM 1318 O O . ILE A 1 179 ? -0.329 4.792 -9.279 1.00 81.12 179 ILE A O 1
ATOM 1322 N N . LEU A 1 180 ? -0.043 2.848 -10.374 1.00 77.81 180 LEU A N 1
ATOM 1323 C CA . LEU A 1 180 ? -0.366 1.986 -9.235 1.00 77.81 180 LEU A CA 1
ATOM 1324 C C . LEU A 1 180 ? 0.614 2.167 -8.071 1.00 77.81 180 LEU A C 1
ATOM 1326 O O . LEU A 1 180 ? 0.175 2.198 -6.923 1.00 77.81 180 LEU A O 1
ATOM 1330 N N . ASP A 1 181 ? 1.905 2.367 -8.338 1.00 72.94 181 ASP A N 1
ATOM 1331 C CA . ASP A 1 181 ? 2.884 2.670 -7.287 1.00 72.94 181 ASP A CA 1
ATOM 1332 C C . ASP A 1 181 ? 2.598 4.020 -6.606 1.00 72.94 181 ASP A C 1
ATOM 1334 O O . ASP A 1 181 ? 2.631 4.129 -5.376 1.00 72.94 181 ASP A O 1
ATOM 1338 N N . ARG A 1 182 ? 2.240 5.054 -7.381 1.00 68.56 182 ARG A N 1
ATOM 1339 C CA . ARG A 1 182 ? 1.814 6.355 -6.824 1.00 68.56 182 ARG A CA 1
ATOM 1340 C C . ARG A 1 182 ? 0.509 6.236 -6.044 1.00 68.56 182 ARG A C 1
ATOM 1342 O O . ARG A 1 182 ? 0.343 6.889 -5.013 1.00 68.56 182 ARG A O 1
ATOM 1349 N N . LEU A 1 183 ? -0.419 5.421 -6.535 1.00 70.75 183 LEU A N 1
ATOM 1350 C CA . LEU A 1 183 ? -1.674 5.140 -5.859 1.00 70.75 183 LEU A CA 1
ATOM 1351 C C . LEU A 1 183 ? -1.420 4.439 -4.526 1.00 70.75 183 LEU A C 1
ATOM 1353 O O . LEU A 1 183 ? -2.008 4.847 -3.537 1.00 70.75 183 LEU A O 1
ATOM 1357 N N . ASP A 1 184 ? -0.530 3.449 -4.466 1.00 70.06 184 ASP A N 1
ATOM 1358 C CA . ASP A 1 184 ? -0.190 2.743 -3.227 1.00 70.06 184 ASP A CA 1
ATOM 1359 C C . ASP A 1 184 ? 0.397 3.707 -2.181 1.00 70.06 184 ASP A C 1
ATOM 1361 O O . ASP A 1 184 ? 0.024 3.651 -1.012 1.00 70.06 184 ASP A O 1
ATOM 1365 N N . GLN A 1 185 ? 1.223 4.674 -2.595 1.00 63.50 185 GLN A N 1
ATOM 1366 C CA . GLN A 1 185 ? 1.704 5.745 -1.708 1.00 63.50 185 GLN A CA 1
ATOM 1367 C C . GLN A 1 185 ? 0.562 6.628 -1.181 1.00 63.50 185 GLN A C 1
ATOM 1369 O O . GLN A 1 185 ? 0.509 6.925 0.013 1.00 63.50 185 GLN A O 1
ATOM 1374 N N . ILE A 1 186 ? -0.375 7.023 -2.049 1.00 59.19 186 ILE A N 1
ATOM 1375 C CA . ILE A 1 186 ? -1.543 7.821 -1.650 1.00 59.19 186 ILE A CA 1
ATOM 1376 C C . ILE A 1 186 ? -2.454 7.010 -0.734 1.00 59.19 186 ILE A C 1
ATOM 1378 O O . ILE A 1 186 ? -2.886 7.521 0.290 1.00 59.19 186 ILE A O 1
ATOM 1382 N N . LEU A 1 187 ? -2.718 5.748 -1.049 1.00 64.06 187 LEU A N 1
ATOM 1383 C CA . LEU A 1 187 ? -3.547 4.874 -0.231 1.00 64.06 187 LEU A CA 1
ATOM 1384 C C . LEU A 1 187 ? -2.934 4.670 1.150 1.00 64.06 187 LEU A C 1
ATOM 1386 O O . LEU A 1 187 ? -3.660 4.793 2.122 1.00 64.06 187 LEU A O 1
ATOM 1390 N N . ARG A 1 188 ? -1.611 4.508 1.267 1.00 63.09 188 ARG A N 1
ATOM 1391 C CA . ARG A 1 188 ? -0.928 4.493 2.574 1.00 63.09 188 ARG A CA 1
ATOM 1392 C C . ARG A 1 188 ? -1.065 5.810 3.345 1.00 63.09 188 ARG A C 1
ATOM 1394 O O . ARG A 1 188 ? -1.050 5.789 4.566 1.00 63.09 188 ARG A O 1
ATOM 1401 N N . SER A 1 189 ? -1.181 6.947 2.652 1.00 51.50 189 SER A N 1
ATOM 1402 C CA . SER A 1 189 ? -1.413 8.257 3.287 1.00 51.50 189 SER A CA 1
ATOM 1403 C C . SER A 1 189 ? -2.881 8.529 3.642 1.00 51.50 189 SER A C 1
ATOM 1405 O O . SER A 1 189 ? -3.158 9.271 4.579 1.00 51.50 189 SER A O 1
ATOM 1407 N N . VAL A 1 190 ? -3.823 7.937 2.898 1.00 52.00 190 VAL A N 1
ATOM 1408 C CA . VAL A 1 190 ? -5.276 8.071 3.103 1.00 52.00 190 VAL A CA 1
ATOM 1409 C C . VAL A 1 190 ? -5.790 7.046 4.111 1.00 52.00 190 VAL A C 1
ATOM 1411 O O . VAL A 1 190 ? -6.743 7.319 4.844 1.00 52.00 190 VAL A O 1
ATOM 1414 N N . GLU A 1 191 ? -5.142 5.886 4.184 1.00 56.91 191 GLU A N 1
ATOM 1415 C CA . GLU A 1 191 ? -5.279 4.926 5.269 1.00 56.91 191 GLU A CA 1
ATOM 1416 C C . GLU A 1 191 ? -4.684 5.554 6.526 1.00 56.91 191 GLU A C 1
ATOM 1418 O O . GLU A 1 191 ? -3.530 5.343 6.895 1.00 56.91 191 GLU A O 1
ATOM 1423 N N . ARG A 1 192 ? -5.514 6.371 7.181 1.00 60.72 192 ARG A N 1
ATOM 1424 C CA . ARG A 1 192 ? -5.338 6.773 8.570 1.00 60.72 192 ARG A CA 1
ATOM 1425 C C . ARG A 1 192 ? -4.894 5.538 9.351 1.00 60.72 192 ARG A C 1
ATOM 1427 O O . ARG A 1 192 ? -5.512 4.479 9.231 1.00 60.72 192 ARG A O 1
ATOM 1434 N N . LEU A 1 193 ? -3.841 5.678 10.154 1.00 65.06 193 LEU A N 1
ATOM 1435 C CA . LEU A 1 193 ? -3.394 4.591 11.019 1.00 65.06 193 LEU A CA 1
ATOM 1436 C C . LEU A 1 193 ? -4.592 4.157 11.870 1.00 65.06 193 LEU A C 1
ATOM 1438 O O . LEU A 1 193 ? -5.190 5.036 12.509 1.00 65.06 193 LEU A O 1
ATOM 1442 N N . PRO A 1 194 ? -4.964 2.864 11.861 1.00 60.34 194 PRO A N 1
ATOM 1443 C CA . PRO A 1 194 ? -6.203 2.426 12.474 1.00 60.34 194 PRO A CA 1
ATOM 1444 C C . PRO A 1 194 ? -6.183 2.779 13.957 1.00 60.34 194 PRO A C 1
ATOM 1446 O O . PRO A 1 194 ? -5.216 2.502 14.671 1.00 60.34 194 PRO A O 1
ATOM 1449 N N . SER A 1 195 ? -7.249 3.432 14.406 1.00 64.94 195 SER A N 1
ATOM 1450 C CA . SER A 1 195 ? -7.452 3.754 15.812 1.00 64.94 195 SER A CA 1
ATOM 1451 C C . SER A 1 195 ? -7.566 2.475 16.643 1.00 64.94 195 SER A C 1
ATOM 1453 O O . SER A 1 195 ? -7.860 1.391 16.132 1.00 64.94 195 SER A O 1
ATOM 1455 N N . LEU A 1 196 ? -7.372 2.593 17.957 1.00 70.81 196 LEU A N 1
ATOM 1456 C CA . LEU A 1 196 ? -7.507 1.449 18.857 1.00 70.81 196 LEU A CA 1
ATOM 1457 C C . LEU A 1 196 ? -8.901 0.798 18.761 1.00 70.81 196 LEU A C 1
ATOM 1459 O O . LEU A 1 196 ? -9.011 -0.425 18.827 1.00 70.81 196 LEU A O 1
ATOM 1463 N N . ASP A 1 197 ? -9.947 1.600 18.552 1.00 68.31 197 ASP A N 1
ATOM 1464 C CA . ASP A 1 197 ? -11.318 1.114 18.385 1.00 68.31 197 ASP A CA 1
ATOM 1465 C C . ASP A 1 197 ? -11.513 0.358 17.063 1.00 68.31 197 ASP A C 1
ATOM 1467 O O . ASP A 1 197 ? -12.196 -0.667 17.034 1.00 68.31 197 ASP A O 1
ATOM 1471 N N . GLU A 1 198 ? -10.871 0.801 15.979 1.00 61.00 198 GLU A N 1
ATOM 1472 C CA . GLU A 1 198 ? -10.883 0.101 14.687 1.00 61.00 198 GLU A CA 1
ATOM 1473 C C . GLU A 1 198 ? -10.115 -1.225 14.764 1.00 61.00 198 GLU A C 1
ATOM 1475 O O . GLU A 1 198 ? -10.613 -2.254 14.302 1.00 61.00 198 GLU A O 1
ATOM 1480 N N . LEU A 1 199 ? -8.951 -1.239 15.425 1.00 63.91 199 LEU A N 1
ATOM 1481 C CA . LEU A 1 199 ? -8.198 -2.466 15.705 1.00 63.91 199 LEU A CA 1
ATOM 1482 C C . LEU A 1 199 ? -9.004 -3.438 16.571 1.00 63.91 199 LEU A C 1
ATOM 1484 O O . LEU A 1 199 ? -8.978 -4.653 16.349 1.00 63.91 199 LEU A O 1
ATOM 1488 N N . PHE A 1 200 ? -9.747 -2.915 17.547 1.00 71.38 200 PHE A N 1
ATOM 1489 C CA . PHE A 1 200 ? -10.636 -3.715 18.374 1.00 71.38 200 PHE A CA 1
ATOM 1490 C C . PHE A 1 200 ? -11.775 -4.308 17.539 1.00 71.38 200 PHE A C 1
ATOM 1492 O O . PHE A 1 200 ? -11.988 -5.518 17.578 1.00 71.38 200 PHE A O 1
ATOM 1499 N N . ALA A 1 201 ? -12.465 -3.501 16.731 1.00 65.19 201 ALA A N 1
ATOM 1500 C CA . ALA A 1 201 ? -13.551 -3.960 15.867 1.00 65.19 201 ALA A CA 1
ATOM 1501 C C . ALA A 1 201 ? -13.089 -5.036 14.868 1.00 65.19 201 ALA A C 1
ATOM 1503 O O . ALA A 1 201 ? -13.758 -6.065 14.726 1.00 65.19 201 ALA A O 1
ATOM 1504 N N . ALA A 1 202 ? -11.922 -4.847 14.244 1.00 60.38 202 ALA A N 1
ATOM 1505 C CA . ALA A 1 202 ? -11.295 -5.842 13.375 1.00 60.38 202 ALA A CA 1
ATOM 1506 C C . ALA A 1 202 ? -10.984 -7.139 14.139 1.00 60.38 202 ALA A C 1
ATOM 1508 O O . ALA A 1 202 ? -11.344 -8.227 13.693 1.00 60.38 202 ALA A O 1
ATOM 1509 N N . THR A 1 203 ? -10.438 -7.029 15.354 1.00 63.72 203 THR A N 1
ATOM 1510 C CA . THR A 1 203 ? -10.182 -8.180 16.233 1.00 63.72 203 THR A CA 1
ATOM 1511 C C . THR A 1 203 ? -11.468 -8.953 16.553 1.00 63.72 203 THR A C 1
ATOM 1513 O O . THR A 1 203 ? -11.480 -10.185 16.518 1.00 63.72 203 THR A O 1
ATOM 1516 N N . ILE A 1 204 ? -12.581 -8.262 16.828 1.00 69.62 204 ILE A N 1
ATOM 1517 C CA . ILE A 1 204 ? -13.886 -8.905 17.054 1.00 69.62 204 ILE A CA 1
ATOM 1518 C C . ILE A 1 204 ? -14.385 -9.616 15.792 1.00 69.62 204 ILE A C 1
ATOM 1520 O O . ILE A 1 204 ? -14.903 -10.734 15.886 1.00 69.62 204 ILE A O 1
ATOM 1524 N N . ALA A 1 205 ? -14.248 -8.989 14.622 1.00 56.84 205 ALA A N 1
ATOM 1525 C CA . ALA A 1 205 ? -14.630 -9.589 13.348 1.00 56.84 205 ALA A CA 1
ATOM 1526 C C . ALA A 1 205 ? -13.811 -10.858 13.063 1.00 56.84 205 ALA A C 1
ATOM 1528 O O . ALA A 1 205 ? -14.384 -11.894 12.724 1.00 56.84 205 ALA A O 1
ATOM 1529 N N . ASP A 1 206 ? -12.505 -10.828 13.319 1.00 57.81 206 ASP A N 1
ATOM 1530 C CA . ASP A 1 206 ? -11.625 -11.988 13.182 1.00 57.81 206 ASP A CA 1
ATOM 1531 C C . ASP A 1 206 ? -11.997 -13.116 14.142 1.00 57.81 206 ASP A C 1
ATOM 1533 O O . ASP A 1 206 ? -12.044 -14.282 13.747 1.00 57.81 206 ASP A O 1
ATOM 1537 N N . VAL A 1 207 ? -12.311 -12.798 15.401 1.00 63.22 207 VAL A N 1
ATOM 1538 C CA . VAL A 1 207 ? -12.803 -13.792 16.368 1.00 63.22 207 VAL A CA 1
ATOM 1539 C C . VAL A 1 207 ? -14.132 -14.383 15.901 1.00 63.22 207 VAL A C 1
ATOM 1541 O O . VAL A 1 207 ? -14.329 -15.595 15.986 1.00 63.22 207 VAL A O 1
ATOM 1544 N N . ARG A 1 208 ? -15.038 -13.558 15.366 1.00 53.44 208 ARG A N 1
ATOM 1545 C CA . ARG A 1 208 ? -16.312 -14.024 14.805 1.00 53.44 208 ARG A CA 1
ATOM 1546 C C . ARG A 1 208 ? -16.093 -14.974 13.629 1.00 53.44 208 ARG A C 1
ATOM 1548 O O . ARG A 1 208 ? -16.804 -15.973 13.548 1.00 53.44 208 ARG A O 1
ATOM 1555 N N . ASN A 1 209 ? -15.142 -14.673 12.750 1.00 50.06 209 ASN A N 1
ATOM 1556 C CA . ASN A 1 209 ? -14.846 -15.474 11.565 1.00 50.06 209 ASN A CA 1
ATOM 1557 C C . ASN A 1 209 ? -14.119 -16.780 11.920 1.00 50.06 209 ASN A C 1
ATOM 1559 O O . ASN A 1 209 ? -14.438 -17.823 11.359 1.00 50.06 209 ASN A O 1
ATOM 1563 N N . ALA A 1 210 ? -13.190 -16.747 12.880 1.00 61.41 210 ALA A N 1
ATOM 1564 C CA . ALA A 1 210 ? -12.374 -17.904 13.251 1.00 61.41 210 ALA A CA 1
ATOM 1565 C C . ALA A 1 210 ? -13.043 -18.840 14.274 1.00 61.41 210 ALA A C 1
ATOM 1567 O O . ALA A 1 210 ? -12.934 -20.057 14.161 1.00 61.41 210 ALA A O 1
ATOM 1568 N N . ALA A 1 211 ? -13.716 -18.287 15.288 1.00 69.00 211 ALA A N 1
ATOM 1569 C CA . ALA A 1 211 ? -14.287 -19.033 16.419 1.00 69.00 211 ALA A CA 1
ATOM 1570 C C . ALA A 1 211 ? -15.826 -18.956 16.491 1.00 69.00 211 ALA A C 1
ATOM 1572 O O . ALA A 1 211 ? -16.454 -19.541 17.377 1.00 69.00 211 ALA A O 1
ATOM 1573 N N . GLY A 1 212 ? -16.454 -18.244 15.554 1.00 64.81 212 GLY A N 1
ATOM 1574 C CA . GLY A 1 212 ? -17.900 -18.155 15.408 1.00 64.81 212 GLY A CA 1
ATOM 1575 C C . GLY A 1 212 ? -18.570 -17.030 16.220 1.00 64.81 212 GLY A C 1
ATOM 1576 O O . GLY A 1 212 ? -17.982 -16.429 17.125 1.00 64.81 212 GLY A O 1
ATOM 1577 N N . PRO A 1 213 ? -19.863 -16.744 15.953 1.00 64.69 213 PRO A N 1
ATOM 1578 C CA . PRO A 1 213 ? -20.570 -15.597 16.536 1.00 64.69 213 PRO A CA 1
ATOM 1579 C C . PRO A 1 213 ? -20.715 -15.628 18.062 1.00 64.69 213 PRO A C 1
ATOM 1581 O O . PRO A 1 213 ? -20.823 -14.574 18.683 1.00 64.69 213 PRO A O 1
ATOM 1584 N N . ARG A 1 214 ? -20.746 -16.815 18.684 1.00 77.00 214 ARG A N 1
ATOM 1585 C CA . ARG A 1 214 ? -20.874 -16.947 20.147 1.00 77.00 214 ARG A CA 1
ATOM 1586 C C . ARG A 1 214 ? -19.614 -16.471 20.874 1.00 77.00 214 ARG A C 1
ATOM 1588 O O . ARG A 1 214 ? -19.742 -15.759 21.864 1.00 77.00 214 ARG A O 1
ATOM 1595 N N . ALA A 1 215 ? -18.429 -16.797 20.353 1.00 72.38 215 ALA A N 1
ATOM 1596 C CA . ALA A 1 215 ? -17.153 -16.369 20.924 1.00 72.38 215 ALA A CA 1
ATOM 1597 C C . ALA A 1 215 ? -16.991 -14.841 20.859 1.00 72.38 215 ALA A C 1
ATOM 1599 O O . ALA A 1 215 ? -16.673 -14.207 21.862 1.00 72.38 215 ALA A O 1
ATOM 1600 N N . ALA A 1 216 ? -17.320 -14.236 19.713 1.00 68.06 216 ALA A N 1
ATOM 1601 C CA . ALA A 1 216 ? -17.294 -12.782 19.553 1.00 68.06 216 ALA A CA 1
ATOM 1602 C C . ALA A 1 216 ? -18.268 -12.063 20.506 1.00 68.06 216 ALA A C 1
ATOM 1604 O O . ALA A 1 216 ? -17.918 -11.044 21.096 1.00 68.06 216 ALA A O 1
ATOM 1605 N N . ARG A 1 217 ? -19.477 -12.610 20.712 1.00 75.31 217 ARG A N 1
ATOM 1606 C CA . ARG A 1 217 ? -20.447 -12.053 21.674 1.00 75.31 217 ARG A CA 1
ATOM 1607 C C . ARG A 1 217 ? -19.964 -12.138 23.117 1.00 75.31 217 ARG A C 1
ATOM 1609 O O . ARG A 1 217 ? -20.163 -11.181 23.853 1.00 75.31 217 ARG A O 1
ATOM 1616 N N . ALA A 1 218 ? -19.350 -13.251 23.520 1.00 79.75 218 ALA A N 1
ATOM 1617 C CA . ALA A 1 218 ? -18.810 -13.399 24.872 1.00 79.75 218 ALA A CA 1
ATOM 1618 C C . ALA A 1 218 ? -17.733 -12.340 25.151 1.00 79.75 218 ALA A C 1
ATOM 1620 O O . ALA A 1 218 ? -17.769 -11.663 26.175 1.00 79.75 218 ALA A O 1
ATOM 1621 N N . LEU A 1 219 ? -16.843 -12.132 24.181 1.00 72.81 219 LEU A N 1
ATOM 1622 C CA . LEU A 1 219 ? -15.756 -11.167 24.279 1.00 72.81 219 LEU A CA 1
ATOM 1623 C C . LEU A 1 219 ? -16.261 -9.707 24.277 1.00 72.81 219 LEU A C 1
ATOM 1625 O O . LEU A 1 219 ? -15.744 -8.866 25.010 1.00 72.81 219 LEU A O 1
ATOM 1629 N N . LEU A 1 220 ? -17.333 -9.418 23.530 1.00 77.62 220 LEU A N 1
ATOM 1630 C CA . LEU A 1 220 ? -18.028 -8.126 23.571 1.00 77.62 220 LEU A CA 1
ATOM 1631 C C . LEU A 1 220 ? -18.798 -7.886 24.877 1.00 77.62 220 LEU A C 1
ATOM 1633 O O . LEU A 1 220 ? -18.868 -6.744 25.320 1.00 77.62 220 LEU A O 1
ATOM 1637 N N . ALA A 1 221 ? -19.386 -8.913 25.495 1.00 77.19 221 ALA A N 1
ATOM 1638 C CA . ALA A 1 221 ? -20.247 -8.751 26.671 1.00 77.19 221 ALA A CA 1
ATOM 1639 C C . ALA A 1 221 ? -19.486 -8.204 27.894 1.00 77.19 221 ALA A C 1
ATOM 1641 O O . ALA A 1 221 ? -19.989 -7.332 28.610 1.00 77.19 221 ALA A O 1
ATOM 1642 N N . GLU A 1 222 ? -18.256 -8.673 28.111 1.00 69.88 222 GLU A N 1
ATOM 1643 C CA . GLU A 1 222 ? -17.377 -8.151 29.163 1.00 69.88 222 GLU A CA 1
ATOM 1644 C C . GLU A 1 222 ? -17.007 -6.685 28.902 1.00 69.88 222 GLU A C 1
ATOM 1646 O O . GLU A 1 222 ? -17.140 -5.836 29.783 1.00 69.88 222 GLU A O 1
ATOM 1651 N N . HIS A 1 223 ? -16.629 -6.363 27.663 1.00 75.31 223 HIS A N 1
ATOM 1652 C CA . HIS A 1 223 ? -16.299 -4.998 27.255 1.00 75.31 223 HIS A CA 1
ATOM 1653 C C . HIS A 1 223 ? -17.500 -4.042 27.395 1.00 75.31 223 HIS A C 1
ATOM 1655 O O . HIS A 1 223 ? -17.378 -2.961 27.965 1.00 75.31 223 HIS A O 1
ATOM 1661 N N . GLN A 1 224 ? -18.693 -4.463 26.966 1.00 76.12 224 GLN A N 1
ATOM 1662 C CA . GLN A 1 224 ? -19.934 -3.689 27.089 1.00 76.12 224 GLN A CA 1
ATOM 1663 C C . GLN A 1 224 ? -20.343 -3.429 28.542 1.00 76.12 224 GLN A C 1
ATOM 1665 O O . GLN A 1 224 ? -21.058 -2.469 28.826 1.00 76.12 224 GLN A O 1
ATOM 1670 N N . THR A 1 225 ? -19.926 -4.279 29.477 1.00 80.00 225 THR A N 1
ATOM 1671 C CA . THR A 1 225 ? -20.183 -4.057 30.904 1.00 80.00 225 THR A CA 1
ATOM 1672 C C . THR A 1 225 ? -19.325 -2.908 31.427 1.00 80.00 225 THR A C 1
ATOM 1674 O O . THR A 1 225 ? -19.878 -1.959 31.978 1.00 80.00 225 THR A O 1
ATOM 1677 N N . LEU A 1 226 ? -18.024 -2.905 31.125 1.00 73.06 226 LEU A N 1
ATOM 1678 C CA . LEU A 1 226 ? -17.114 -1.811 31.490 1.00 73.06 226 LEU A CA 1
ATOM 1679 C C . LEU A 1 226 ? -17.519 -0.470 30.853 1.00 73.06 226 LEU A C 1
ATOM 1681 O O . LEU A 1 226 ? -17.507 0.564 31.520 1.00 73.06 226 LEU A O 1
ATOM 1685 N N . VAL A 1 227 ? -17.959 -0.480 29.590 1.00 74.88 227 VAL A N 1
ATOM 1686 C CA . VAL A 1 227 ? -18.450 0.733 28.911 1.00 74.88 227 VAL A CA 1
ATOM 1687 C C . VAL A 1 227 ? -19.701 1.293 29.596 1.00 74.88 227 VAL A C 1
ATOM 1689 O O . VAL A 1 227 ? -19.786 2.499 29.828 1.00 74.88 227 VAL A O 1
ATOM 1692 N N . ARG A 1 228 ? -20.659 0.436 29.978 1.00 78.12 228 ARG A N 1
ATOM 1693 C CA . ARG A 1 228 ? -21.863 0.867 30.713 1.00 78.12 228 ARG A CA 1
ATOM 1694 C C . ARG A 1 228 ? -21.523 1.434 32.091 1.00 78.12 228 ARG A C 1
ATOM 1696 O O . ARG A 1 228 ? -22.119 2.427 32.505 1.00 78.12 228 ARG A O 1
ATOM 1703 N N . GLU A 1 229 ? -20.557 0.843 32.790 1.00 76.56 229 GLU A N 1
ATOM 1704 C CA . GLU A 1 229 ? -20.072 1.351 34.078 1.00 76.56 229 GLU A CA 1
ATOM 1705 C C . GLU A 1 229 ? -19.405 2.726 33.942 1.00 76.56 229 GLU A C 1
ATOM 1707 O O . GLU A 1 229 ? -19.687 3.623 34.740 1.00 76.56 229 GLU A O 1
ATOM 1712 N N . ALA A 1 230 ? -18.586 2.925 32.905 1.00 68.81 230 ALA A N 1
ATOM 1713 C CA . ALA A 1 230 ? -17.967 4.215 32.606 1.00 68.81 230 ALA A CA 1
ATOM 1714 C C . ALA A 1 230 ? -19.015 5.295 32.283 1.00 68.81 230 ALA A C 1
ATOM 1716 O O . ALA A 1 230 ? -18.969 6.397 32.834 1.00 68.81 230 ALA A O 1
ATOM 1717 N N . GLN A 1 231 ? -20.006 4.967 31.448 1.00 74.44 231 GLN A N 1
ATOM 1718 C CA . GLN A 1 231 ? -21.111 5.869 31.103 1.00 74.44 231 GLN A CA 1
ATOM 1719 C C . GLN A 1 231 ? -21.955 6.243 32.328 1.00 74.44 231 GLN A C 1
ATOM 1721 O O . GLN A 1 231 ? -22.289 7.412 32.516 1.00 74.44 231 GLN A O 1
ATOM 1726 N N . SER A 1 232 ? -22.253 5.276 33.198 1.00 77.88 232 SER A N 1
ATOM 1727 C CA . SER A 1 232 ? -22.962 5.525 34.457 1.00 77.88 232 SER A CA 1
ATOM 1728 C C . SER A 1 232 ? -22.154 6.429 35.397 1.00 77.88 232 SER A C 1
ATOM 1730 O O . SER A 1 232 ? -22.699 7.359 35.992 1.00 77.88 232 SER A O 1
ATOM 1732 N N . ALA A 1 233 ? -20.837 6.226 35.502 1.00 72.25 233 ALA A N 1
ATOM 1733 C CA . ALA A 1 233 ? -19.970 7.089 36.305 1.00 72.25 233 ALA A CA 1
ATOM 1734 C C . ALA A 1 233 ? -19.922 8.537 35.776 1.00 72.25 233 ALA A C 1
ATOM 1736 O O . ALA A 1 233 ? -19.940 9.473 36.580 1.00 72.25 233 ALA A O 1
ATOM 1737 N N . LEU A 1 234 ? -19.923 8.723 34.448 1.00 72.31 234 LEU A N 1
ATOM 1738 C CA . LEU A 1 234 ? -20.025 10.041 33.809 1.00 72.31 234 LEU A CA 1
ATOM 1739 C C . LEU A 1 234 ? -21.369 10.713 34.108 1.00 72.31 234 LEU A C 1
ATOM 1741 O O . LEU A 1 234 ? -21.389 11.870 34.526 1.00 72.31 234 LEU A O 1
ATOM 1745 N N . ALA A 1 235 ? -22.476 9.984 33.940 1.00 75.25 235 ALA A N 1
ATOM 1746 C CA . ALA A 1 235 ? -23.826 10.498 34.177 1.00 75.25 235 ALA A CA 1
ATOM 1747 C C . ALA A 1 235 ? -24.040 10.944 35.634 1.00 75.25 235 ALA A C 1
ATOM 1749 O O . ALA A 1 235 ? -24.723 11.931 35.890 1.00 75.25 235 ALA A O 1
ATOM 1750 N N . ASN A 1 236 ? -23.395 10.265 36.585 1.00 83.44 236 ASN A N 1
ATOM 1751 C CA . ASN A 1 236 ? -23.464 10.582 38.013 1.00 83.44 236 ASN A CA 1
ATOM 1752 C C . ASN A 1 236 ? -22.464 11.673 38.460 1.00 83.44 236 ASN A C 1
ATOM 1754 O O . ASN A 1 236 ? -22.261 11.869 39.657 1.00 83.44 236 ASN A O 1
ATOM 1758 N N . GLY A 1 237 ? -21.800 12.371 37.527 1.00 63.16 237 GLY A N 1
ATOM 1759 C CA . GLY A 1 237 ? -20.889 13.488 37.820 1.00 63.16 237 GLY A CA 1
ATOM 1760 C C . GLY A 1 237 ? -19.525 13.092 38.405 1.00 63.16 237 GLY A C 1
ATOM 1761 O O . GLY A 1 237 ? -18.712 13.960 38.735 1.00 63.16 237 GLY A O 1
ATOM 1762 N N . GLY A 1 238 ? -19.230 11.796 38.509 1.00 77.81 238 GLY A N 1
ATOM 1763 C CA . GLY A 1 238 ? -17.986 11.277 39.073 1.00 77.81 238 GLY A CA 1
ATOM 1764 C C . GLY A 1 238 ? -16.843 11.281 38.062 1.00 77.81 238 GLY A C 1
ATOM 1765 O O . GLY A 1 238 ? -16.466 10.219 37.582 1.00 77.81 238 GLY A O 1
ATOM 1766 N N . ARG A 1 239 ? -16.264 12.451 37.749 1.00 69.12 239 ARG A N 1
ATOM 1767 C CA . ARG A 1 239 ? -15.213 12.589 36.712 1.00 69.12 239 ARG A CA 1
ATOM 1768 C C . ARG A 1 239 ? -14.003 11.673 36.918 1.00 69.12 239 ARG A C 1
ATOM 1770 O O . ARG A 1 239 ? -13.539 11.080 35.954 1.00 69.12 239 ARG A O 1
ATOM 1777 N N . VAL A 1 240 ? -13.515 11.544 38.154 1.00 76.56 240 VAL A N 1
ATOM 1778 C CA . VAL A 1 240 ? -12.369 10.671 38.481 1.00 76.56 240 VAL A CA 1
ATOM 1779 C C . VAL A 1 240 ? -12.738 9.208 38.248 1.00 76.56 240 VAL A C 1
ATOM 1781 O O . VAL A 1 240 ? -12.105 8.527 37.455 1.00 76.56 240 VAL A O 1
ATOM 1784 N N . ARG A 1 241 ? -13.855 8.762 38.831 1.00 75.94 241 ARG A N 1
ATOM 1785 C CA . ARG A 1 241 ? -14.351 7.390 38.672 1.00 75.94 241 ARG A CA 1
ATOM 1786 C C . ARG A 1 241 ? -14.651 7.040 37.212 1.00 75.94 241 ARG A C 1
ATOM 1788 O O . ARG A 1 241 ? -14.420 5.916 36.790 1.00 75.94 241 ARG A O 1
ATOM 1795 N N . ALA A 1 242 ? -15.178 7.987 36.443 1.00 66.25 242 ALA A N 1
ATOM 1796 C CA . ALA A 1 242 ? -15.394 7.832 35.013 1.00 66.25 242 ALA A CA 1
ATOM 1797 C C . ALA A 1 242 ? -14.079 7.687 34.242 1.00 66.25 242 ALA A C 1
ATOM 1799 O O . ALA A 1 242 ? -13.983 6.829 33.370 1.00 66.25 242 ALA A O 1
ATOM 1800 N N . HIS A 1 243 ? -13.075 8.502 34.575 1.00 72.50 243 HIS A N 1
ATOM 1801 C CA . HIS A 1 243 ? -11.748 8.403 33.981 1.00 72.50 243 HIS A CA 1
ATOM 1802 C C . HIS A 1 243 ? -11.127 7.028 34.242 1.00 72.50 243 HIS A C 1
ATOM 1804 O O . HIS A 1 243 ? -10.727 6.368 33.288 1.00 72.50 243 HIS A O 1
ATOM 1810 N N . ASP A 1 244 ? -11.146 6.557 35.491 1.00 75.12 244 ASP A N 1
ATOM 1811 C CA . ASP A 1 244 ? -10.615 5.241 35.865 1.00 75.12 244 ASP A CA 1
ATOM 1812 C C . ASP A 1 244 ? -11.293 4.118 35.063 1.00 75.12 244 ASP A C 1
ATOM 1814 O O . ASP A 1 244 ? -10.629 3.249 34.502 1.00 75.12 244 ASP A O 1
ATOM 1818 N N . ARG A 1 245 ? -12.623 4.179 34.909 1.00 77.38 245 ARG A N 1
ATOM 1819 C CA . ARG A 1 245 ? -13.368 3.185 34.121 1.00 77.38 245 ARG A CA 1
ATOM 1820 C C . ARG A 1 245 ? -13.088 3.247 32.627 1.00 77.38 245 ARG A C 1
ATOM 1822 O O . ARG A 1 245 ? -13.043 2.204 31.984 1.00 77.38 245 ARG A O 1
ATOM 1829 N N . LEU A 1 246 ? -12.864 4.430 32.062 1.00 73.25 246 LEU A N 1
ATOM 1830 C CA . LEU A 1 246 ? -12.444 4.547 30.665 1.00 73.25 246 LEU A CA 1
ATOM 1831 C C . LEU A 1 246 ? -11.029 3.991 30.448 1.00 73.25 246 LEU A C 1
ATOM 1833 O O . LEU A 1 246 ? -10.785 3.364 29.417 1.00 73.25 246 LEU A O 1
ATOM 1837 N N . GLN A 1 247 ? -10.122 4.148 31.418 1.00 76.44 247 GLN A N 1
ATOM 1838 C CA . GLN A 1 247 ? -8.801 3.516 31.355 1.00 76.44 247 GLN A CA 1
ATOM 1839 C C . GLN A 1 247 ? -8.906 1.989 31.418 1.00 76.44 247 GLN A C 1
ATOM 1841 O O . GLN A 1 247 ? -8.309 1.310 30.587 1.00 76.44 247 GLN A O 1
ATOM 1846 N N . GLU A 1 248 ? -9.740 1.435 32.305 1.00 81.38 248 GLU A N 1
ATOM 1847 C CA . GLU A 1 248 ? -9.995 -0.014 32.360 1.00 81.38 248 GLU A CA 1
ATOM 1848 C C . GLU A 1 248 ? -10.538 -0.563 31.026 1.00 81.38 248 GLU A C 1
ATOM 1850 O O . GLU A 1 248 ? -10.118 -1.632 30.568 1.00 81.38 248 GLU A O 1
ATOM 1855 N N . VAL A 1 249 ? -11.448 0.175 30.372 1.00 77.94 249 VAL A N 1
ATOM 1856 C CA . VAL A 1 249 ? -11.957 -0.162 29.031 1.00 77.94 249 VAL A CA 1
ATOM 1857 C C . VAL A 1 249 ? -10.810 -0.208 28.019 1.00 77.94 249 VAL A C 1
ATOM 1859 O O . VAL A 1 249 ? -10.674 -1.206 27.302 1.00 77.94 249 VAL A O 1
ATOM 1862 N N . ARG A 1 250 ? -9.963 0.830 27.993 1.00 80.12 250 ARG A N 1
ATOM 1863 C CA . ARG A 1 250 ? -8.827 0.946 27.066 1.00 80.12 250 ARG A CA 1
ATOM 1864 C C . ARG A 1 250 ? -7.809 -0.174 27.278 1.00 80.12 250 ARG A C 1
ATOM 1866 O O . ARG A 1 250 ? -7.431 -0.858 26.329 1.00 80.12 250 ARG A O 1
ATOM 1873 N N . GLU A 1 251 ? -7.422 -0.444 28.522 1.00 86.19 251 GLU A N 1
ATOM 1874 C CA . GLU A 1 251 ? -6.515 -1.542 28.872 1.00 86.19 251 GLU A CA 1
ATOM 1875 C C . GLU A 1 251 ? -7.075 -2.911 28.476 1.00 86.19 251 GLU A C 1
ATOM 1877 O O . GLU A 1 251 ? -6.330 -3.825 28.101 1.00 86.19 251 GLU A O 1
ATOM 1882 N N . ARG A 1 252 ? -8.397 -3.097 28.578 1.00 84.75 252 ARG A N 1
ATOM 1883 C CA . ARG A 1 252 ? -9.042 -4.341 28.157 1.00 84.75 252 ARG A CA 1
ATOM 1884 C C . ARG A 1 252 ? -9.010 -4.494 26.637 1.00 84.75 252 ARG A C 1
ATOM 1886 O O . ARG A 1 252 ? -8.666 -5.583 26.178 1.00 84.75 252 ARG A O 1
ATOM 1893 N N . GLN A 1 253 ? -9.303 -3.436 25.877 1.00 80.38 253 GLN A N 1
ATOM 1894 C CA . GLN A 1 253 ? -9.193 -3.438 24.410 1.00 80.38 253 GLN A CA 1
ATOM 1895 C C . GLN A 1 253 ? -7.766 -3.773 23.966 1.00 80.38 253 GLN A C 1
ATOM 1897 O O . GLN A 1 253 ? -7.574 -4.708 23.191 1.00 80.38 253 GLN A O 1
ATOM 1902 N N . VAL A 1 254 ? -6.765 -3.084 24.524 1.00 87.44 254 VAL A N 1
ATOM 1903 C CA . VAL A 1 254 ? -5.344 -3.323 24.226 1.00 87.44 254 VAL A CA 1
ATOM 1904 C C . VAL A 1 254 ? -4.965 -4.778 24.491 1.00 87.44 254 VAL A C 1
ATOM 1906 O O . VAL A 1 254 ? -4.364 -5.417 23.631 1.00 87.44 254 VAL A O 1
ATOM 1909 N N . ARG A 1 255 ? -5.342 -5.337 25.650 1.00 88.94 255 ARG A N 1
ATOM 1910 C CA . ARG A 1 255 ? -5.043 -6.740 25.981 1.00 88.94 255 ARG A CA 1
ATOM 1911 C C . ARG A 1 255 ? -5.665 -7.718 24.992 1.00 88.94 255 ARG A C 1
ATOM 1913 O O . ARG A 1 255 ? -4.987 -8.649 24.572 1.00 88.94 255 ARG A O 1
ATOM 1920 N N . ILE A 1 256 ? -6.926 -7.509 24.621 1.00 82.69 256 ILE A N 1
ATOM 1921 C CA . ILE A 1 256 ? -7.634 -8.358 23.655 1.00 82.69 256 ILE A CA 1
ATOM 1922 C C . ILE A 1 256 ? -6.928 -8.330 22.297 1.00 82.69 256 ILE A C 1
ATOM 1924 O O . ILE A 1 256 ? -6.646 -9.387 21.732 1.00 82.69 256 ILE A O 1
ATOM 1928 N N . ILE A 1 257 ? -6.616 -7.133 21.793 1.00 79.25 257 ILE A N 1
ATOM 1929 C CA . ILE A 1 257 ? -5.946 -6.963 20.501 1.00 79.25 257 ILE A CA 1
ATOM 1930 C C . ILE A 1 257 ? -4.564 -7.621 20.554 1.00 79.25 257 ILE A C 1
ATOM 1932 O O . ILE A 1 257 ? -4.270 -8.492 19.741 1.00 79.25 257 ILE A O 1
ATOM 1936 N N . ALA A 1 258 ? -3.748 -7.280 21.556 1.00 85.94 258 ALA A N 1
ATOM 1937 C CA . ALA A 1 258 ? -2.392 -7.798 21.731 1.00 85.94 258 ALA A CA 1
ATOM 1938 C C . ALA A 1 258 ? -2.346 -9.331 21.834 1.00 85.94 258 ALA A C 1
ATOM 1940 O O . ALA A 1 258 ? -1.481 -9.961 21.227 1.00 85.94 258 ALA A O 1
ATOM 1941 N N . GLN A 1 259 ? -3.286 -9.945 22.561 1.00 86.81 259 GLN A N 1
ATOM 1942 C CA . GLN A 1 259 ? -3.402 -11.404 22.645 1.00 86.81 259 GLN A CA 1
ATOM 1943 C C . GLN A 1 259 ? -3.742 -12.036 21.296 1.00 86.81 259 GLN A C 1
ATOM 1945 O O . GLN A 1 259 ? -3.295 -13.149 21.018 1.00 86.81 259 GLN A O 1
ATOM 1950 N N . ARG A 1 260 ? -4.536 -11.352 20.463 1.00 80.94 260 ARG A N 1
ATOM 1951 C CA . ARG A 1 260 ? -4.995 -11.909 19.192 1.00 80.94 260 ARG A CA 1
ATOM 1952 C C . ARG A 1 260 ? -3.978 -11.757 18.070 1.00 80.94 260 ARG A C 1
ATOM 1954 O O . ARG A 1 260 ? -3.720 -12.736 17.377 1.00 80.94 260 ARG A O 1
ATOM 1961 N N . ILE A 1 261 ? -3.432 -10.557 17.883 1.00 75.19 261 ILE A N 1
ATOM 1962 C CA . ILE A 1 261 ? -2.494 -10.267 16.786 1.00 75.19 261 ILE A CA 1
ATOM 1963 C C . ILE A 1 261 ? -1.048 -10.651 17.140 1.00 75.19 261 ILE A C 1
ATOM 1965 O O . ILE A 1 261 ? -0.209 -10.830 16.257 1.00 75.19 261 ILE A O 1
ATOM 1969 N N . GLY A 1 262 ? -0.754 -10.807 18.435 1.00 80.12 262 GLY A N 1
ATOM 1970 C CA . GLY A 1 262 ? 0.553 -11.211 18.941 1.00 80.12 262 GLY A CA 1
ATOM 1971 C C . GLY A 1 262 ? 1.661 -10.181 18.702 1.00 80.12 262 GLY A C 1
ATOM 1972 O O . GLY A 1 262 ? 1.454 -9.095 18.160 1.00 80.12 262 GLY A O 1
ATOM 1973 N N . ALA A 1 263 ? 2.884 -10.536 19.103 1.00 76.75 263 ALA A N 1
ATOM 1974 C CA . ALA A 1 263 ? 4.047 -9.652 18.990 1.00 76.75 263 ALA A CA 1
ATOM 1975 C C . ALA A 1 263 ? 4.379 -9.273 17.537 1.00 76.75 263 ALA A C 1
ATOM 1977 O O . ALA A 1 263 ? 4.840 -8.163 17.287 1.00 76.75 263 ALA A O 1
ATOM 1978 N N . VAL A 1 264 ? 4.134 -10.180 16.583 1.00 73.50 264 VAL A N 1
ATOM 1979 C CA . VAL A 1 264 ? 4.373 -9.934 15.152 1.00 73.50 264 VAL A CA 1
ATOM 1980 C C . VAL A 1 264 ? 3.394 -8.893 14.613 1.00 73.50 264 VAL A C 1
ATOM 1982 O O . VAL A 1 264 ? 3.835 -7.928 13.995 1.00 73.50 264 VAL A O 1
ATOM 1985 N N . GLY A 1 265 ? 2.096 -9.028 14.904 1.00 66.88 265 GLY A N 1
ATOM 1986 C CA . GLY A 1 265 ? 1.097 -8.044 14.483 1.00 66.88 265 GLY A CA 1
ATOM 1987 C C . GLY A 1 265 ? 1.316 -6.674 15.128 1.00 66.88 265 GLY A C 1
ATOM 1988 O O . GLY A 1 265 ? 1.236 -5.652 14.452 1.00 66.88 265 GLY A O 1
ATOM 1989 N N . VAL A 1 266 ? 1.684 -6.633 16.416 1.00 72.81 266 VAL A N 1
ATOM 1990 C CA . VAL A 1 266 ? 2.041 -5.366 17.080 1.00 72.81 266 VAL A CA 1
ATOM 1991 C C . VAL A 1 266 ? 3.300 -4.746 16.471 1.00 72.81 266 VAL A C 1
ATOM 1993 O O . VAL A 1 266 ? 3.332 -3.533 16.285 1.00 72.81 266 VAL A O 1
ATOM 1996 N N . ARG A 1 267 ? 4.313 -5.546 16.102 1.00 77.88 267 ARG A N 1
ATOM 1997 C CA . ARG A 1 267 ? 5.503 -5.044 15.394 1.00 77.88 267 ARG A CA 1
ATOM 1998 C C . ARG A 1 267 ? 5.133 -4.377 14.074 1.00 77.88 267 ARG A C 1
ATOM 2000 O O . ARG A 1 267 ? 5.519 -3.240 13.853 1.00 77.88 267 ARG A O 1
ATOM 2007 N N . GLN A 1 268 ? 4.335 -5.057 13.251 1.00 70.94 268 GLN A N 1
ATOM 2008 C CA . GLN A 1 268 ? 3.867 -4.524 11.969 1.00 70.94 268 GLN A CA 1
ATOM 2009 C C . GLN A 1 268 ? 3.110 -3.202 12.148 1.00 70.94 268 GLN A C 1
ATOM 2011 O O . GLN A 1 268 ? 3.303 -2.270 11.371 1.00 70.94 268 GLN A O 1
ATOM 2016 N N . HIS A 1 269 ? 2.288 -3.098 13.196 1.00 74.81 269 HIS A N 1
ATOM 2017 C CA . HIS A 1 269 ? 1.577 -1.863 13.510 1.00 74.81 269 HIS A CA 1
ATOM 2018 C C . HIS A 1 269 ? 2.530 -0.727 13.919 1.00 74.81 269 HIS A C 1
ATOM 2020 O O . HIS A 1 269 ? 2.400 0.384 13.414 1.00 74.81 269 HIS A O 1
ATOM 2026 N N . VAL A 1 270 ? 3.526 -1.001 14.771 1.00 80.75 270 VAL A N 1
ATOM 2027 C CA . VAL A 1 270 ? 4.563 -0.021 15.148 1.00 80.75 270 VAL A CA 1
ATOM 2028 C C . VAL A 1 270 ? 5.351 0.451 13.923 1.00 80.75 270 VAL A C 1
ATOM 2030 O O . VAL A 1 270 ? 5.511 1.656 13.736 1.00 80.75 270 VAL A O 1
ATOM 2033 N N . ASP A 1 271 ? 5.789 -0.471 13.065 1.00 75.25 271 ASP A N 1
ATOM 2034 C CA . ASP A 1 271 ? 6.571 -0.153 11.865 1.00 75.25 271 ASP A CA 1
ATOM 2035 C C . ASP A 1 271 ? 5.786 0.747 10.894 1.00 75.25 271 ASP A C 1
ATOM 2037 O O . ASP A 1 271 ? 6.339 1.701 10.341 1.00 75.25 271 ASP A O 1
ATOM 2041 N N . ALA A 1 272 ? 4.479 0.503 10.740 1.00 68.00 272 ALA A N 1
ATOM 2042 C CA . ALA A 1 272 ? 3.599 1.344 9.931 1.00 68.00 272 ALA A CA 1
ATOM 2043 C C . ALA A 1 272 ? 3.509 2.784 10.471 1.00 68.00 272 ALA A C 1
ATOM 2045 O O . ALA A 1 272 ? 3.587 3.741 9.698 1.00 68.00 272 ALA A O 1
ATOM 2046 N N . ILE A 1 273 ? 3.408 2.957 11.794 1.00 74.88 273 ILE A N 1
ATOM 2047 C CA . ILE A 1 273 ? 3.353 4.289 12.416 1.00 74.88 273 ILE A CA 1
ATOM 2048 C C . ILE A 1 273 ? 4.705 5.006 12.292 1.00 74.88 273 ILE A C 1
ATOM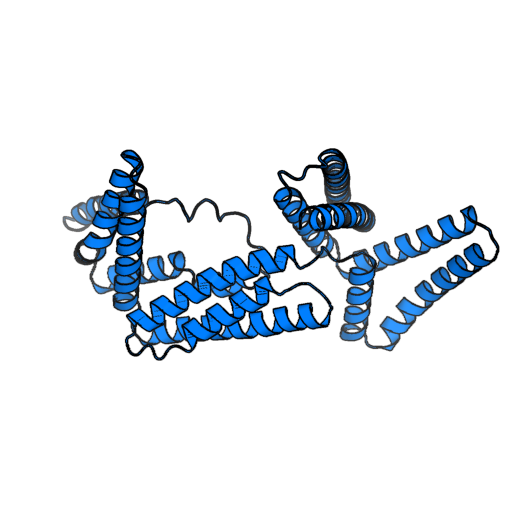 2050 O O . ILE A 1 273 ? 4.735 6.205 12.019 1.00 74.88 273 ILE A O 1
ATOM 2054 N N . VAL A 1 274 ? 5.829 4.289 12.426 1.00 78.44 274 VAL A N 1
ATOM 2055 C CA . VAL A 1 274 ? 7.177 4.846 12.196 1.00 78.44 274 VAL A CA 1
ATOM 2056 C C . VAL A 1 274 ? 7.321 5.351 10.760 1.00 78.44 274 VAL A C 1
ATOM 2058 O O . VAL A 1 274 ? 7.859 6.436 10.538 1.00 78.44 274 VAL A O 1
ATOM 2061 N N . ALA A 1 275 ? 6.845 4.586 9.776 1.00 71.44 275 ALA A N 1
ATOM 2062 C CA . ALA A 1 275 ? 6.871 5.007 8.379 1.00 71.44 275 ALA A CA 1
ATOM 2063 C C . ALA A 1 275 ? 6.023 6.273 8.152 1.00 71.44 275 ALA A C 1
ATOM 2065 O O . ALA A 1 275 ? 6.489 7.211 7.502 1.00 71.44 275 ALA A O 1
ATOM 2066 N N . ALA A 1 276 ? 4.824 6.331 8.741 1.00 65.88 276 ALA A N 1
ATOM 2067 C CA . ALA A 1 276 ? 3.947 7.496 8.666 1.00 65.88 276 ALA A CA 1
ATOM 2068 C C . ALA A 1 276 ? 4.545 8.742 9.352 1.00 65.88 276 ALA A C 1
ATOM 2070 O O . ALA A 1 276 ? 4.500 9.828 8.780 1.00 65.88 276 ALA A O 1
ATOM 2071 N N . GLU A 1 277 ? 5.175 8.611 10.528 1.00 78.12 277 GLU A N 1
ATOM 2072 C CA . GLU A 1 277 ? 5.856 9.732 11.203 1.00 78.12 277 GLU A CA 1
ATOM 2073 C C . GLU A 1 277 ? 7.003 10.298 10.358 1.00 78.12 277 GLU A C 1
ATOM 2075 O O . GLU A 1 277 ? 7.147 11.517 10.243 1.00 78.12 277 GLU A O 1
ATOM 2080 N N . LYS A 1 278 ? 7.798 9.425 9.727 1.00 75.81 278 LYS A N 1
ATOM 2081 C CA . LYS A 1 278 ? 8.894 9.842 8.841 1.00 75.81 278 LYS A CA 1
ATOM 2082 C C . LYS A 1 278 ? 8.390 10.604 7.619 1.00 75.81 278 LYS A C 1
ATOM 2084 O O . LYS A 1 278 ? 9.024 11.579 7.227 1.00 75.81 278 LYS A O 1
ATOM 2089 N N . ALA A 1 279 ? 7.253 10.199 7.050 1.00 64.56 279 ALA A N 1
ATOM 2090 C CA . ALA A 1 279 ? 6.643 10.877 5.906 1.00 64.56 279 ALA A CA 1
ATOM 2091 C C . ALA A 1 279 ? 6.188 12.315 6.226 1.00 64.56 279 ALA A C 1
ATOM 2093 O O . ALA A 1 279 ? 6.062 13.133 5.319 1.00 64.56 279 ALA A O 1
ATOM 2094 N N . LEU A 1 280 ? 6.006 12.651 7.508 1.00 63.66 280 LEU A N 1
ATOM 2095 C CA . LEU A 1 280 ? 5.661 13.997 7.977 1.00 63.66 280 LEU A CA 1
ATOM 2096 C C . LEU A 1 280 ? 6.890 14.903 8.202 1.00 63.66 280 LEU A C 1
ATOM 2098 O O . LEU A 1 280 ? 6.776 15.951 8.846 1.00 63.66 280 LEU A O 1
ATOM 2102 N N . SER A 1 281 ? 8.078 14.533 7.699 1.00 58.41 281 SER A N 1
ATOM 2103 C CA . SER A 1 281 ? 9.287 15.360 7.790 1.00 58.41 281 SER A CA 1
ATOM 2104 C C . SER A 1 281 ? 9.106 16.701 7.073 1.00 58.41 281 SER A C 1
ATOM 2106 O O . SER A 1 281 ? 9.155 16.761 5.848 1.00 58.41 281 SER A O 1
ATOM 2108 N N . GLY A 1 282 ? 8.897 17.772 7.846 1.00 57.03 282 GLY A N 1
ATOM 2109 C CA . GLY A 1 282 ? 8.611 19.121 7.338 1.00 57.03 282 GLY A CA 1
ATOM 2110 C C . GLY A 1 282 ? 7.293 19.726 7.837 1.00 57.03 282 GLY A C 1
ATOM 2111 O O . GLY A 1 282 ? 7.017 20.880 7.523 1.00 57.03 282 GLY A O 1
ATOM 2112 N N . SER A 1 283 ? 6.493 18.987 8.619 1.00 59.19 283 SER A N 1
ATOM 2113 C CA . SER A 1 283 ? 5.298 19.534 9.278 1.00 59.19 283 SER A CA 1
ATOM 2114 C C . SER A 1 283 ? 5.665 20.673 10.253 1.00 59.19 283 SER A C 1
ATOM 2116 O O . SER A 1 283 ? 6.672 20.565 10.958 1.00 59.19 283 SER A O 1
ATOM 2118 N N . PRO A 1 284 ? 4.870 21.759 10.325 1.00 58.69 284 PRO A N 1
ATOM 2119 C CA . PRO A 1 284 ? 5.176 22.927 11.155 1.00 58.69 284 PRO A CA 1
ATOM 2120 C C . PRO A 1 284 ? 5.130 22.662 12.672 1.00 58.69 284 PRO A C 1
ATOM 2122 O O . PRO A 1 284 ? 5.745 23.416 13.428 1.00 58.69 284 PRO A O 1
ATOM 2125 N N . ASP A 1 285 ? 4.451 21.606 13.140 1.00 76.31 285 ASP A N 1
ATOM 2126 C CA . ASP A 1 285 ? 4.353 21.276 14.573 1.00 76.31 285 ASP A CA 1
ATOM 2127 C C . ASP A 1 285 ? 5.372 20.202 14.998 1.00 76.31 285 ASP A C 1
ATOM 2129 O O . ASP A 1 285 ? 5.054 19.049 15.314 1.00 76.31 285 ASP A O 1
ATOM 2133 N N . GLU A 1 286 ? 6.643 20.608 15.030 1.00 80.38 286 GLU A N 1
ATOM 2134 C CA . GLU A 1 286 ? 7.764 19.747 15.430 1.00 80.38 286 GLU A CA 1
ATOM 2135 C C . GLU A 1 286 ? 7.627 19.241 16.880 1.00 80.38 286 GLU A C 1
ATOM 2137 O O . GLU A 1 286 ? 8.094 18.151 17.210 1.00 80.38 286 GLU A O 1
ATOM 2142 N N . ARG A 1 287 ? 6.929 19.976 17.760 1.00 84.69 287 ARG A N 1
ATOM 2143 C CA . ARG A 1 287 ? 6.728 19.552 19.157 1.00 84.69 287 ARG A CA 1
ATOM 2144 C C . ARG A 1 287 ? 5.877 18.292 19.238 1.00 84.69 287 ARG A C 1
ATOM 2146 O O . ARG A 1 287 ? 6.259 17.348 19.928 1.00 84.69 287 ARG A O 1
ATOM 2153 N N . ARG A 1 288 ? 4.743 18.251 18.535 1.00 78.56 288 ARG A N 1
ATOM 2154 C CA . ARG A 1 288 ? 3.891 17.052 18.488 1.00 78.56 288 ARG A CA 1
ATOM 2155 C C . ARG A 1 288 ? 4.607 15.873 17.833 1.00 78.56 288 ARG A C 1
ATOM 2157 O O . ARG A 1 288 ? 4.454 14.747 18.302 1.00 78.56 288 ARG A O 1
ATOM 2164 N N . ARG A 1 289 ? 5.444 16.118 16.818 1.00 81.56 289 ARG A N 1
ATOM 2165 C CA . ARG A 1 289 ? 6.272 15.070 16.195 1.00 81.56 289 ARG A CA 1
ATOM 2166 C C . ARG A 1 289 ? 7.272 14.448 17.162 1.00 81.56 289 ARG A C 1
ATOM 2168 O O . ARG A 1 289 ? 7.363 13.225 17.224 1.00 81.56 289 ARG A O 1
ATOM 2175 N N . VAL A 1 290 ? 7.969 15.259 17.959 1.00 88.25 290 VAL A N 1
ATOM 2176 C CA . VAL A 1 290 ? 8.884 14.757 18.999 1.00 88.25 290 VAL A CA 1
ATOM 2177 C C . VAL A 1 290 ? 8.141 13.883 20.011 1.00 88.25 290 VAL A C 1
ATOM 2179 O O . VAL A 1 290 ? 8.630 12.813 20.362 1.00 88.25 290 VAL A O 1
ATOM 2182 N N . VAL A 1 291 ? 6.936 14.286 20.430 1.00 88.88 291 VAL A N 1
ATOM 2183 C CA . VAL A 1 291 ? 6.105 13.478 21.340 1.00 88.88 291 VAL A CA 1
ATOM 2184 C C . VAL A 1 291 ? 5.698 12.152 20.691 1.00 88.88 291 VAL A C 1
ATOM 2186 O O . VAL A 1 291 ? 5.831 11.105 21.320 1.00 88.88 291 VAL A O 1
ATOM 2189 N N . ALA A 1 292 ? 5.246 12.161 19.433 1.00 85.00 292 ALA A N 1
ATOM 2190 C CA . ALA A 1 292 ? 4.925 10.930 18.709 1.00 85.00 292 ALA A CA 1
ATOM 2191 C C . ALA A 1 292 ? 6.139 9.989 18.614 1.00 85.00 292 ALA A C 1
ATOM 2193 O O . ALA A 1 292 ? 6.001 8.786 18.834 1.00 85.00 292 ALA A O 1
ATOM 2194 N N . ARG A 1 293 ? 7.334 10.535 18.354 1.00 91.44 293 ARG A N 1
ATOM 2195 C CA . ARG A 1 293 ? 8.582 9.765 18.291 1.00 91.44 293 ARG A CA 1
ATOM 2196 C C . ARG A 1 293 ? 8.958 9.142 19.636 1.00 91.44 293 ARG A C 1
ATOM 2198 O O . ARG A 1 293 ? 9.287 7.962 19.662 1.00 91.44 293 ARG A O 1
ATOM 2205 N N . ASP A 1 294 ? 8.834 9.877 20.740 1.00 94.12 294 ASP A N 1
ATOM 2206 C CA . ASP A 1 294 ? 9.061 9.334 22.090 1.00 94.12 294 ASP A CA 1
ATOM 2207 C C . ASP A 1 294 ? 8.111 8.157 22.388 1.00 94.12 294 ASP A C 1
ATOM 2209 O O . ASP A 1 294 ? 8.537 7.087 22.829 1.00 94.12 294 ASP A O 1
ATOM 2213 N N . TYR A 1 295 ? 6.825 8.284 22.043 1.00 92.31 295 TYR A N 1
ATOM 2214 C CA . TYR A 1 295 ? 5.877 7.172 22.166 1.00 92.31 295 TYR A CA 1
ATOM 2215 C C . TYR A 1 295 ? 6.255 5.961 21.295 1.00 92.31 295 TYR A C 1
ATOM 2217 O O . TYR A 1 295 ? 6.104 4.823 21.746 1.00 92.31 295 TYR A O 1
ATOM 2225 N N . LEU A 1 296 ? 6.787 6.172 20.087 1.00 91.31 296 LEU A N 1
ATOM 2226 C CA . LEU A 1 296 ? 7.269 5.096 19.211 1.00 91.31 296 LEU A CA 1
ATOM 2227 C C . LEU A 1 296 ? 8.530 4.407 19.745 1.00 91.31 296 LEU A C 1
ATOM 2229 O O . LEU A 1 296 ? 8.637 3.178 19.682 1.00 91.31 296 LEU A O 1
ATOM 2233 N N . GLU A 1 297 ? 9.467 5.161 20.314 1.00 94.00 297 GLU A N 1
ATOM 2234 C CA . GLU A 1 297 ? 10.658 4.612 20.967 1.00 94.00 297 GLU A CA 1
ATOM 2235 C C . GLU A 1 297 ? 10.271 3.773 22.190 1.00 94.00 297 GLU A C 1
ATOM 2237 O O . GLU A 1 297 ? 10.746 2.643 22.361 1.00 94.00 297 GLU A O 1
ATOM 2242 N N . GLN A 1 298 ? 9.328 4.267 22.998 1.00 94.62 298 GLN A N 1
ATOM 2243 C CA . GLN A 1 298 ? 8.765 3.516 24.118 1.00 94.62 298 GLN A CA 1
ATOM 2244 C C . GLN A 1 298 ? 8.046 2.247 23.651 1.00 94.62 298 GLN A C 1
ATOM 2246 O O . GLN A 1 298 ? 8.251 1.188 24.247 1.00 94.62 298 GLN A O 1
ATOM 2251 N N . ALA A 1 299 ? 7.250 2.317 22.578 1.00 90.94 299 ALA A N 1
ATOM 2252 C CA . ALA A 1 299 ? 6.571 1.155 22.004 1.00 90.94 299 ALA A CA 1
ATOM 2253 C C . ALA A 1 299 ? 7.575 0.084 21.550 1.00 90.94 299 ALA A C 1
ATOM 2255 O O . ALA A 1 299 ? 7.449 -1.090 21.908 1.00 90.94 299 ALA A O 1
ATOM 2256 N N . THR A 1 300 ? 8.622 0.503 20.837 1.00 90.56 300 THR A N 1
ATOM 2257 C CA . THR A 1 300 ? 9.701 -0.370 20.354 1.00 90.56 300 THR A CA 1
ATOM 2258 C C . THR A 1 300 ? 10.454 -1.019 21.519 1.00 90.56 300 THR A C 1
ATOM 2260 O O . THR A 1 300 ? 10.693 -2.228 21.519 1.00 90.56 300 THR A O 1
ATOM 2263 N N . SER A 1 301 ? 10.768 -0.243 22.560 1.00 93.62 301 SER A N 1
ATOM 2264 C CA . SER A 1 301 ? 11.424 -0.730 23.778 1.00 93.62 301 SER A CA 1
ATOM 2265 C C . SER A 1 301 ? 10.559 -1.720 24.569 1.00 93.62 301 SER A C 1
ATOM 2267 O O . SER A 1 301 ? 11.068 -2.718 25.085 1.00 93.62 301 SER A O 1
ATOM 2269 N N . SER A 1 302 ? 9.253 -1.466 24.684 1.00 92.44 302 SER A N 1
ATOM 2270 C CA . SER A 1 302 ? 8.305 -2.390 25.319 1.00 92.44 302 SER A CA 1
ATOM 2271 C C . SER A 1 302 ? 8.209 -3.701 24.545 1.00 92.44 302 SER A C 1
ATOM 2273 O O . SER A 1 302 ? 8.270 -4.773 25.147 1.00 92.44 302 SER A O 1
ATOM 2275 N N . LEU A 1 303 ? 8.165 -3.632 23.212 1.00 88.69 303 LEU A N 1
ATOM 2276 C CA . LEU A 1 303 ? 8.119 -4.816 22.361 1.00 88.69 303 LEU A CA 1
ATOM 2277 C C . LEU A 1 303 ? 9.405 -5.647 22.463 1.00 88.69 303 LEU A C 1
ATOM 2279 O O . LEU A 1 303 ? 9.337 -6.871 22.543 1.00 88.69 303 LEU A O 1
ATOM 2283 N N . ALA A 1 304 ? 10.570 -4.994 22.517 1.00 89.31 304 ALA A N 1
ATOM 2284 C CA . ALA A 1 304 ? 11.858 -5.658 22.725 1.00 89.31 304 ALA A CA 1
ATOM 2285 C C . ALA A 1 304 ? 11.938 -6.384 24.081 1.00 89.31 304 ALA A C 1
ATOM 2287 O O . ALA A 1 304 ? 12.580 -7.425 24.188 1.00 89.31 304 ALA A O 1
ATOM 2288 N N . ARG A 1 305 ? 11.245 -5.866 25.103 1.00 93.31 305 ARG A N 1
ATOM 2289 C CA . ARG A 1 305 ? 11.109 -6.491 26.430 1.00 93.31 305 ARG A CA 1
ATOM 2290 C C . ARG A 1 305 ? 10.010 -7.559 26.505 1.00 93.31 305 ARG A C 1
ATOM 2292 O O . ARG A 1 305 ? 9.835 -8.163 27.558 1.00 93.31 305 ARG A O 1
ATOM 2299 N N . GLY A 1 306 ? 9.281 -7.799 25.415 1.00 90.56 306 GLY A N 1
ATOM 2300 C CA . GLY A 1 306 ? 8.190 -8.774 25.351 1.00 90.56 306 GLY A CA 1
ATOM 2301 C C . GLY A 1 306 ? 6.847 -8.273 25.893 1.00 90.56 306 GLY A C 1
ATOM 2302 O O . GLY A 1 306 ? 5.893 -9.047 25.950 1.00 90.56 306 GLY A O 1
ATOM 2303 N N . ASP A 1 307 ? 6.731 -6.993 26.252 1.00 93.38 307 ASP A N 1
ATOM 2304 C CA . ASP A 1 307 ? 5.475 -6.401 26.717 1.00 93.38 307 ASP A CA 1
ATOM 2305 C C . ASP A 1 307 ? 4.637 -5.906 25.528 1.00 93.38 307 ASP A C 1
ATOM 2307 O O . ASP A 1 307 ? 4.638 -4.730 25.153 1.00 93.38 307 ASP A O 1
ATOM 2311 N N . VAL A 1 308 ? 3.943 -6.856 24.896 1.00 90.62 308 VAL A N 1
ATOM 2312 C CA . VAL A 1 308 ? 3.158 -6.645 23.669 1.00 90.62 308 VAL A CA 1
ATOM 2313 C C . VAL A 1 308 ? 1.981 -5.691 23.898 1.00 90.62 308 VAL A C 1
ATOM 2315 O O . VAL A 1 308 ? 1.683 -4.863 23.039 1.00 90.62 308 VAL A O 1
ATOM 2318 N N . ALA A 1 309 ? 1.324 -5.776 25.058 1.00 90.88 309 ALA A N 1
ATOM 2319 C CA . ALA A 1 309 ? 0.195 -4.912 25.389 1.00 90.88 309 ALA A CA 1
ATOM 2320 C C . ALA A 1 309 ? 0.657 -3.464 25.584 1.00 90.88 309 ALA A C 1
ATOM 2322 O O . ALA A 1 309 ? 0.091 -2.551 24.983 1.00 90.88 309 ALA A O 1
ATOM 2323 N N . ARG A 1 310 ? 1.736 -3.250 26.348 1.00 92.06 310 ARG A N 1
ATOM 2324 C CA . ARG A 1 310 ? 2.283 -1.905 26.548 1.00 92.06 310 ARG A CA 1
ATOM 2325 C C . ARG A 1 310 ? 2.824 -1.311 25.252 1.00 92.06 310 ARG A C 1
ATOM 2327 O O . ARG A 1 310 ? 2.645 -0.121 25.014 1.00 92.06 310 ARG A O 1
ATOM 2334 N N . ALA A 1 311 ? 3.437 -2.129 24.395 1.00 90.88 311 ALA A N 1
ATOM 2335 C CA . ALA A 1 311 ? 3.881 -1.689 23.077 1.00 90.88 311 ALA A CA 1
ATOM 2336 C C . ALA A 1 311 ? 2.712 -1.171 22.224 1.00 90.88 311 ALA A C 1
ATOM 2338 O O . ALA A 1 311 ? 2.797 -0.073 21.679 1.00 90.88 311 ALA A O 1
ATOM 2339 N N . LEU A 1 312 ? 1.603 -1.916 22.164 1.00 89.94 312 LEU A N 1
ATOM 2340 C CA . LEU A 1 312 ? 0.413 -1.522 21.409 1.00 89.94 312 LEU A CA 1
ATOM 2341 C C . LEU A 1 312 ? -0.241 -0.245 21.958 1.00 89.94 312 LEU A C 1
ATOM 2343 O O . LEU A 1 312 ? -0.645 0.618 21.186 1.00 89.94 312 LEU A O 1
ATOM 2347 N N . GLU A 1 313 ? -0.326 -0.101 23.280 1.00 91.19 313 GLU A N 1
ATOM 2348 C CA . GLU A 1 313 ? -0.866 1.105 23.919 1.00 91.19 313 GLU A CA 1
ATOM 2349 C C . GLU A 1 313 ? -0.072 2.357 23.516 1.00 91.19 313 GLU A C 1
ATOM 2351 O O . GLU A 1 313 ? -0.650 3.358 23.093 1.00 91.19 313 GLU A O 1
ATOM 2356 N N . ARG A 1 314 ? 1.263 2.288 23.603 1.00 91.44 314 ARG A N 1
ATOM 2357 C CA . ARG A 1 314 ? 2.160 3.389 23.220 1.00 91.44 314 ARG A CA 1
ATOM 2358 C C . ARG A 1 314 ? 2.076 3.694 21.724 1.00 91.44 314 ARG A C 1
ATOM 2360 O O . ARG A 1 314 ? 2.027 4.862 21.345 1.00 91.44 314 ARG A O 1
ATOM 2367 N N . ALA A 1 315 ? 1.988 2.655 20.896 1.00 87.12 315 ALA A N 1
ATOM 2368 C CA . ALA A 1 315 ? 1.806 2.778 19.455 1.00 87.12 315 ALA A CA 1
ATOM 2369 C C . ALA A 1 315 ? 0.488 3.488 19.100 1.00 87.12 315 ALA A C 1
ATOM 2371 O O . ALA A 1 315 ? 0.493 4.408 18.289 1.00 87.12 315 ALA A O 1
ATOM 2372 N N . ALA A 1 316 ? -0.621 3.138 19.757 1.00 82.88 316 ALA A N 1
ATOM 2373 C CA . ALA A 1 316 ? -1.918 3.768 19.513 1.00 82.88 316 ALA A CA 1
ATOM 2374 C C . ALA A 1 316 ? -1.903 5.278 19.817 1.00 82.88 316 ALA A C 1
ATOM 2376 O O . ALA A 1 316 ? -2.452 6.065 19.050 1.00 82.88 316 ALA A O 1
ATOM 2377 N N . VAL A 1 317 ? -1.225 5.698 20.893 1.00 85.19 317 VAL A N 1
ATOM 2378 C CA . VAL A 1 317 ? -1.060 7.129 21.213 1.00 85.19 317 VAL A CA 1
ATOM 2379 C C . VAL A 1 317 ? -0.233 7.843 20.140 1.00 85.19 317 VAL A C 1
ATOM 2381 O O . VAL A 1 317 ? -0.613 8.922 19.689 1.00 85.19 317 VAL A O 1
ATOM 2384 N N . ALA A 1 318 ? 0.866 7.237 19.682 1.00 84.81 318 ALA A N 1
ATOM 2385 C CA . ALA A 1 318 ? 1.648 7.797 18.581 1.00 84.81 318 ALA A CA 1
ATOM 2386 C C . ALA A 1 318 ? 0.818 7.912 17.291 1.00 84.81 318 ALA A C 1
ATOM 2388 O O . ALA A 1 318 ? 0.865 8.944 16.626 1.00 84.81 318 ALA A O 1
ATOM 2389 N N . ALA A 1 319 ? 0.015 6.894 16.969 1.00 80.12 319 ALA A N 1
ATOM 2390 C CA . ALA A 1 319 ? -0.853 6.880 15.797 1.00 80.12 319 ALA A CA 1
ATOM 2391 C C . ALA A 1 319 ? -1.901 8.002 15.827 1.00 80.12 319 ALA A C 1
ATOM 2393 O O . ALA A 1 319 ? -2.136 8.645 14.806 1.00 80.12 319 ALA A O 1
ATOM 2394 N N . GLU A 1 320 ? -2.512 8.282 16.982 1.00 79.50 320 GLU A N 1
ATOM 2395 C CA . GLU A 1 320 ? -3.440 9.409 17.148 1.00 79.50 320 GLU A CA 1
ATOM 2396 C C . GLU A 1 320 ? -2.767 10.754 16.829 1.00 79.50 320 GLU A C 1
ATOM 2398 O O . GLU A 1 320 ? -3.328 11.558 16.083 1.00 79.50 320 GLU A O 1
ATOM 2403 N N . ILE A 1 321 ? -1.548 10.973 17.333 1.00 80.62 321 ILE A N 1
ATOM 2404 C CA . ILE A 1 321 ? -0.787 12.210 17.101 1.00 80.62 321 ILE A CA 1
ATOM 2405 C C . ILE A 1 321 ? -0.373 12.330 15.629 1.00 80.62 321 ILE A C 1
ATOM 2407 O O . ILE A 1 321 ? -0.553 13.387 15.027 1.00 80.62 321 ILE A O 1
ATOM 2411 N N . VAL A 1 322 ? 0.144 11.252 15.032 1.00 76.06 322 VAL A N 1
ATOM 2412 C CA . VAL A 1 322 ? 0.550 11.214 13.616 1.00 76.06 322 VAL A CA 1
ATOM 2413 C C . VAL A 1 322 ? -0.645 11.475 12.700 1.00 76.06 322 VAL A C 1
ATOM 2415 O O . VAL A 1 322 ? -0.546 12.281 11.780 1.00 76.06 322 VAL A O 1
ATOM 2418 N N . ASN A 1 323 ? -1.797 10.867 12.986 1.00 73.81 323 ASN A N 1
ATOM 2419 C CA . ASN A 1 323 ? -3.027 11.105 12.235 1.00 73.81 323 ASN A CA 1
ATOM 2420 C C . ASN A 1 323 ? -3.500 12.564 12.338 1.00 73.81 323 ASN A C 1
ATOM 2422 O O . ASN A 1 323 ? -3.942 13.131 11.341 1.00 73.81 323 ASN A O 1
ATOM 2426 N N . ALA A 1 324 ? -3.409 13.178 13.523 1.00 72.94 324 ALA A N 1
ATOM 2427 C CA . ALA A 1 324 ? -3.766 14.585 13.707 1.00 72.94 324 ALA A CA 1
ATOM 2428 C C . ALA A 1 324 ? -2.840 15.513 12.903 1.00 72.94 324 ALA A C 1
ATOM 2430 O O . ALA A 1 324 ? -3.315 16.408 12.211 1.00 72.94 324 ALA A O 1
ATOM 2431 N N . LEU A 1 325 ? -1.531 15.251 12.928 1.00 69.88 325 LEU A N 1
ATOM 2432 C CA . LEU A 1 325 ? -0.543 16.007 12.153 1.00 69.88 325 LEU A CA 1
ATOM 2433 C C . LEU A 1 325 ? -0.736 15.863 10.639 1.00 69.88 325 LEU A C 1
ATOM 2435 O O . LEU A 1 325 ? -0.573 16.833 9.897 1.00 69.88 325 LEU A O 1
ATOM 2439 N N . ALA A 1 326 ? -1.094 14.663 10.179 1.00 66.94 326 ALA A N 1
ATOM 2440 C CA . ALA A 1 326 ? -1.402 14.412 8.776 1.00 66.94 326 ALA A CA 1
ATOM 2441 C C . ALA A 1 326 ? -2.643 15.198 8.320 1.00 66.94 326 ALA A C 1
ATOM 2443 O O . ALA A 1 326 ? -2.616 15.792 7.246 1.00 66.94 326 ALA A O 1
ATOM 2444 N N . ALA A 1 327 ? -3.688 15.263 9.153 1.00 65.31 327 ALA A N 1
ATOM 2445 C CA . ALA A 1 327 ? -4.907 16.020 8.861 1.00 65.31 327 ALA A CA 1
ATOM 2446 C C . ALA A 1 327 ? -4.695 17.546 8.837 1.00 65.31 327 ALA A C 1
ATOM 2448 O O . ALA A 1 327 ? -5.403 18.255 8.134 1.00 65.31 327 ALA A O 1
ATOM 2449 N N . GLU A 1 328 ? -3.731 18.065 9.600 1.00 61.09 328 GLU A N 1
ATOM 2450 C CA . GLU A 1 328 ? -3.380 19.494 9.607 1.00 61.09 328 GLU A CA 1
ATOM 2451 C C . GLU A 1 328 ? -2.494 19.896 8.411 1.00 61.09 328 GLU A C 1
ATOM 2453 O O . GLU A 1 328 ? -2.368 21.081 8.107 1.00 61.09 328 GLU A O 1
ATOM 2458 N N . SER A 1 329 ? -1.874 18.920 7.740 1.00 50.09 329 SER A N 1
ATOM 2459 C CA . SER A 1 329 ? -0.953 19.135 6.612 1.00 50.09 329 SER A CA 1
ATOM 2460 C C . SER A 1 329 ? -1.616 18.964 5.233 1.00 50.09 329 SER A C 1
ATOM 2462 O O . SER A 1 329 ? -0.946 19.147 4.215 1.00 50.09 329 SER A O 1
ATOM 2464 N N . SER A 1 330 ? -2.901 18.588 5.199 1.00 43.03 330 SER A N 1
ATOM 2465 C CA . SER A 1 330 ? -3.727 18.371 3.998 1.00 43.03 330 SER A CA 1
ATOM 2466 C C . SER A 1 330 ? -4.644 19.549 3.700 1.00 43.03 330 SER A C 1
ATOM 2468 O O . SER A 1 330 ? -4.774 19.897 2.506 1.00 43.03 330 SER A O 1
#

Sequence (330 aa):
MRLRQRLLPLLAAFAAACSDLPTDVADTVGLHATETGLSARVAPYARSALFREAIDAVMAAEGPQLLWRRTAPLRVHSASARAAQARGDSTAQLAAERMHREAQVGFMAYALGDARIDDVAHQVRNAVSEARVRVDALRAAGHNVTRAAALVQDAEVLLAGGASQPVDVLSAALEAADILDRLDQILRSVERLPSLDELFAATIADVRNAAGPRAARALLAEHQTLVREAQSALANGGRVRAHDRLQEVRERQVRIIAQRIGAVGVRQHVDAIVAAEKALSGSPDERRRVVARDYLEQATSSLARGDVARALERAAVAAEIVNALAAESS

Radius of gyration: 26.45 Å; chains: 1; bounding box: 64×44×71 Å